Protein AF-A0A564XX47-F1 (afdb_monomer_lite)

InterPro domains:
  IPR036770 Ankyrin repeat-containing domain superfamily [G3DSA:1.25.40.20] (5-187)
  IPR036770 Ankyrin repeat-containing domain superfamily [SSF48403] (52-192)

Foldseek 3Di:
DDPLLVVLLVQCVPDLCNLVSLVVCLVVVHQQCPDAQVSVLVSLLSCLLPCVVSCVVSVHDQLHADPVWRDGSLLSNLLVPPLPSNLVCLVVYALVSQQGATPVLAGSQLSCLQALVLPRCNNVSSVVRYDPVVQPDPPSPRPHLPLDPVVSVVSHNDPDPNSSVSSLVVSVVVVDPDPPPPDDDDPVNVVVVLLVVLCVQLVVLLVLLQDPPHDLVVSVVSLVVSLVSVLVCVLVVNDDLVSLVVNLVSLCVSCDPPDPDDHDPSSVVSSVVSNVSSVVSSVLCPPPPDNVPCDPVNVVVSVVVVVVVVVPPDDDD

Structure (mmCIF, N/CA/C/O backbone):
data_AF-A0A564XX47-F1
#
_entry.id   AF-A0A564XX47-F1
#
loop_
_atom_site.group_PDB
_atom_site.id
_atom_site.type_symbol
_atom_site.label_atom_id
_atom_site.label_alt_id
_atom_site.label_comp_id
_atom_site.label_asym_id
_atom_site.label_entity_id
_atom_site.label_seq_id
_atom_site.pdbx_PDB_ins_code
_atom_site.Cartn_x
_atom_site.Cartn_y
_atom_site.Cartn_z
_atom_site.occupancy
_atom_site.B_iso_or_equiv
_atom_site.auth_seq_id
_atom_site.auth_comp_id
_atom_site.auth_asym_id
_atom_site.auth_atom_id
_atom_site.pdbx_PDB_model_num
ATOM 1 N N . MET A 1 1 ? 35.265 6.379 -16.268 1.00 57.50 1 MET A N 1
ATOM 2 C CA . MET A 1 1 ? 33.924 6.573 -16.863 1.00 57.50 1 MET A CA 1
ATOM 3 C C . MET A 1 1 ? 34.128 6.796 -18.353 1.00 57.50 1 MET A C 1
ATOM 5 O O . MET A 1 1 ? 34.941 7.646 -18.690 1.00 57.50 1 MET A O 1
ATOM 9 N N . ASP A 1 2 ? 33.491 6.002 -19.218 1.00 80.50 2 ASP A N 1
ATOM 10 C CA . ASP A 1 2 ? 33.587 6.156 -20.681 1.00 80.50 2 ASP A CA 1
ATOM 11 C C . ASP A 1 2 ? 33.118 7.565 -21.100 1.00 80.50 2 ASP A C 1
ATOM 13 O O . ASP A 1 2 ? 32.101 8.061 -20.607 1.00 80.50 2 ASP A O 1
ATOM 17 N N . LEU A 1 3 ? 33.857 8.222 -21.998 1.00 81.94 3 LEU A N 1
ATOM 18 C CA . LEU A 1 3 ? 33.547 9.555 -22.517 1.00 81.94 3 LEU A CA 1
ATOM 19 C C . LEU A 1 3 ? 32.144 9.608 -23.147 1.00 81.94 3 LEU A C 1
ATOM 21 O O . LEU A 1 3 ? 31.456 10.626 -23.041 1.00 81.94 3 LEU A O 1
ATOM 25 N N . LYS A 1 4 ? 31.688 8.505 -23.761 1.00 81.25 4 LYS A N 1
ATOM 26 C CA . LYS A 1 4 ? 30.321 8.384 -24.295 1.00 81.25 4 LYS A CA 1
ATOM 27 C C . LYS A 1 4 ? 29.268 8.420 -23.184 1.00 81.25 4 LYS A C 1
ATOM 29 O O . LYS A 1 4 ? 28.279 9.138 -23.308 1.00 81.25 4 LYS A O 1
ATOM 34 N N . MET A 1 5 ? 29.511 7.711 -22.080 1.00 81.88 5 MET A N 1
ATOM 35 C CA . MET A 1 5 ? 28.631 7.689 -20.906 1.00 81.88 5 MET A CA 1
ATOM 36 C C . MET A 1 5 ? 28.559 9.067 -20.234 1.00 81.88 5 MET A C 1
ATOM 38 O O . MET A 1 5 ? 27.471 9.549 -19.933 1.00 81.88 5 MET A O 1
ATOM 42 N N . ALA A 1 6 ? 29.695 9.752 -20.069 1.00 84.12 6 ALA A N 1
ATOM 43 C CA . ALA A 1 6 ? 29.728 11.098 -19.492 1.00 84.12 6 ALA A CA 1
ATOM 44 C C . ALA A 1 6 ? 28.911 12.110 -20.321 1.00 84.12 6 ALA A C 1
ATOM 46 O O . ALA A 1 6 ? 28.134 12.887 -19.767 1.00 84.12 6 ALA A O 1
ATOM 47 N N . ARG A 1 7 ? 29.020 12.053 -21.657 1.00 84.69 7 ARG A N 1
ATOM 48 C CA . ARG A 1 7 ? 28.233 12.898 -22.572 1.00 84.69 7 ARG A CA 1
ATOM 49 C C . ARG A 1 7 ? 26.738 12.578 -22.528 1.00 84.69 7 ARG A C 1
ATOM 51 O O . ARG A 1 7 ? 25.928 13.502 -22.537 1.00 84.69 7 ARG A O 1
ATOM 58 N N . ALA A 1 8 ? 26.367 11.299 -22.449 1.00 83.12 8 ALA A N 1
ATOM 59 C CA . ALA A 1 8 ? 24.971 10.885 -22.303 1.00 83.12 8 ALA A CA 1
ATOM 60 C C . ALA A 1 8 ? 24.365 11.404 -20.987 1.00 83.12 8 ALA A C 1
ATOM 62 O O . ALA A 1 8 ? 23.293 12.008 -20.995 1.00 83.12 8 ALA A O 1
ATOM 63 N N . ILE A 1 9 ? 25.090 11.263 -19.870 1.00 81.94 9 ILE A N 1
ATOM 64 C CA . ILE A 1 9 ? 24.674 11.785 -18.560 1.00 81.94 9 ILE A CA 1
ATOM 65 C C . ILE A 1 9 ? 24.496 13.305 -18.612 1.00 81.94 9 ILE A C 1
ATOM 67 O O . ILE A 1 9 ? 23.471 13.815 -18.158 1.00 81.94 9 ILE A O 1
ATOM 71 N N . GLN A 1 10 ? 25.451 14.026 -19.203 1.00 84.75 10 GLN A N 1
ATOM 72 C CA . GLN A 1 10 ? 25.349 15.475 -19.360 1.00 84.75 10 GLN A CA 1
ATOM 73 C C . GLN A 1 10 ? 24.121 15.865 -20.196 1.00 84.75 10 GLN A C 1
ATOM 75 O O . GLN A 1 10 ? 23.398 16.781 -19.815 1.00 84.75 10 GLN A O 1
ATOM 80 N N . ALA A 1 11 ? 23.830 15.146 -21.285 1.00 82.56 11 ALA A N 1
ATOM 81 C CA . ALA A 1 11 ? 22.650 15.395 -22.113 1.00 82.56 11 ALA A CA 1
ATOM 82 C C . ALA A 1 11 ? 21.332 15.188 -21.343 1.00 82.56 11 ALA A C 1
ATOM 84 O O . ALA A 1 11 ? 20.396 15.971 -21.502 1.00 82.56 11 ALA A O 1
ATOM 85 N N . PHE A 1 12 ? 21.254 14.180 -20.469 1.00 83.19 12 PHE A N 1
ATOM 86 C CA . PHE A 1 12 ? 20.097 13.996 -19.586 1.00 83.19 12 PHE A CA 1
ATOM 87 C C . PHE A 1 12 ? 19.957 15.111 -18.547 1.00 83.19 12 PHE A C 1
ATOM 89 O O . PHE A 1 12 ? 18.841 15.485 -18.188 1.00 83.19 12 PHE A O 1
ATOM 96 N N . GLN A 1 13 ? 21.077 15.642 -18.053 1.00 78.44 13 GLN A N 1
ATOM 97 C CA . GLN A 1 13 ? 21.098 16.706 -17.048 1.00 78.44 13 GLN A CA 1
ATOM 98 C C . GLN A 1 13 ? 20.699 18.070 -17.621 1.00 78.44 13 GLN A C 1
ATOM 100 O O . GLN A 1 13 ? 20.008 18.833 -16.942 1.00 78.44 13 GLN A O 1
ATOM 105 N N . THR A 1 14 ? 21.082 18.368 -18.860 1.00 80.38 14 THR A N 1
ATOM 106 C CA . THR A 1 14 ? 20.828 19.670 -19.497 1.00 80.38 14 THR A CA 1
ATOM 107 C C . THR A 1 14 ? 19.513 19.737 -20.271 1.00 80.38 14 THR A C 1
ATOM 109 O O . THR A 1 14 ? 19.048 20.829 -20.583 1.00 80.38 14 THR A O 1
ATOM 112 N N . SER A 1 15 ? 18.891 18.596 -20.574 1.00 73.69 15 SER A N 1
ATOM 113 C CA . SER A 1 15 ? 17.636 18.552 -21.323 1.00 73.69 15 SER A CA 1
ATOM 114 C C . SER A 1 15 ? 16.403 18.745 -20.435 1.00 73.69 15 SER A C 1
ATOM 116 O O . SER A 1 15 ? 16.242 18.066 -19.420 1.00 73.69 15 SER A O 1
ATOM 118 N N . ASN A 1 16 ? 15.486 19.611 -20.881 1.00 65.56 16 ASN A N 1
ATOM 119 C CA . ASN A 1 16 ? 14.127 19.730 -20.333 1.00 65.56 16 ASN A CA 1
ATOM 120 C C . ASN A 1 16 ? 13.210 18.578 -20.794 1.00 65.56 16 ASN A C 1
ATOM 122 O O . ASN A 1 16 ? 12.194 18.308 -20.163 1.00 65.56 16 ASN A O 1
ATOM 126 N N . TYR A 1 17 ? 13.583 17.878 -21.873 1.00 63.59 17 TYR A N 1
ATOM 127 C CA . TYR A 1 17 ? 12.817 16.794 -22.496 1.00 63.59 17 TYR A CA 1
ATOM 128 C C . TYR A 1 17 ? 13.627 15.501 -22.462 1.00 63.59 17 TYR A C 1
ATOM 130 O O . TYR A 1 17 ? 14.200 15.042 -23.460 1.00 63.59 17 TYR A O 1
ATOM 138 N N . SER A 1 18 ? 13.722 14.918 -21.272 1.00 77.88 18 SER A N 1
ATOM 139 C CA . SER A 1 18 ? 14.601 13.769 -21.063 1.00 77.88 18 SER A CA 1
ATOM 140 C C . SER A 1 18 ? 14.163 12.521 -21.853 1.00 77.88 18 SER A C 1
ATOM 142 O O . SER A 1 18 ? 15.033 11.802 -22.329 1.00 77.88 18 SER A O 1
ATOM 144 N N . LEU A 1 19 ? 12.865 12.319 -22.127 1.00 84.75 19 LEU A N 1
ATOM 145 C CA . LEU A 1 19 ? 12.370 11.194 -22.945 1.00 84.75 19 LEU A CA 1
ATOM 146 C C . LEU A 1 19 ? 12.815 11.259 -24.414 1.00 84.75 19 LEU A C 1
ATOM 148 O O . LEU A 1 19 ? 13.248 10.252 -24.971 1.00 84.75 19 LEU A O 1
ATOM 152 N N . GLU A 1 20 ? 12.759 12.438 -25.034 1.00 87.62 20 GLU A N 1
ATOM 153 C CA . GLU A 1 20 ? 13.236 12.621 -26.413 1.00 87.62 20 GLU A CA 1
ATOM 154 C C . GLU A 1 20 ? 14.753 12.419 -26.495 1.00 87.62 20 GLU A C 1
ATOM 156 O O . GLU A 1 20 ? 15.286 11.813 -27.422 1.00 87.62 20 GLU A O 1
ATOM 161 N N . THR A 1 21 ? 15.460 12.859 -25.452 1.00 88.75 21 THR A N 1
ATOM 162 C CA . THR A 1 21 ? 16.909 12.666 -25.335 1.00 88.75 21 THR A CA 1
ATOM 163 C C . THR A 1 21 ? 17.267 11.185 -25.210 1.00 88.75 21 THR A C 1
ATOM 165 O O . THR A 1 21 ? 18.211 10.735 -25.858 1.00 88.75 21 THR A O 1
ATOM 168 N N . VAL A 1 22 ? 16.496 10.424 -24.425 1.00 89.56 22 VAL A N 1
ATOM 169 C CA . VAL A 1 22 ? 16.625 8.965 -24.291 1.00 89.56 22 VAL A CA 1
ATOM 170 C C . VAL A 1 22 ? 16.429 8.280 -25.644 1.00 89.56 22 VAL A C 1
ATOM 172 O O . VAL A 1 22 ? 17.314 7.540 -26.070 1.00 89.56 22 VAL A O 1
ATOM 175 N N . ARG A 1 23 ? 15.343 8.587 -26.367 1.00 90.19 23 ARG A N 1
ATOM 176 C CA . ARG A 1 23 ? 15.076 8.006 -27.697 1.00 90.19 23 ARG A CA 1
ATOM 177 C C . ARG A 1 23 ? 16.182 8.321 -28.699 1.00 90.19 23 ARG A C 1
ATOM 179 O O . ARG A 1 23 ? 16.653 7.433 -29.401 1.00 90.19 23 ARG A O 1
ATOM 186 N N . ARG A 1 24 ? 16.654 9.570 -28.738 1.00 90.12 24 ARG A N 1
ATOM 187 C CA . ARG A 1 24 ? 17.755 9.973 -29.623 1.00 90.12 24 ARG A CA 1
ATOM 188 C C . ARG A 1 24 ? 19.045 9.206 -29.326 1.00 90.12 24 ARG A C 1
ATOM 190 O O . ARG A 1 24 ? 19.729 8.793 -30.257 1.00 90.12 24 ARG A O 1
ATOM 197 N N . LEU A 1 25 ? 19.381 9.018 -28.049 1.00 89.44 25 LEU A N 1
ATOM 198 C CA . LEU A 1 25 ? 20.565 8.254 -27.651 1.00 89.44 25 LEU A CA 1
ATOM 199 C C . LEU A 1 25 ? 20.4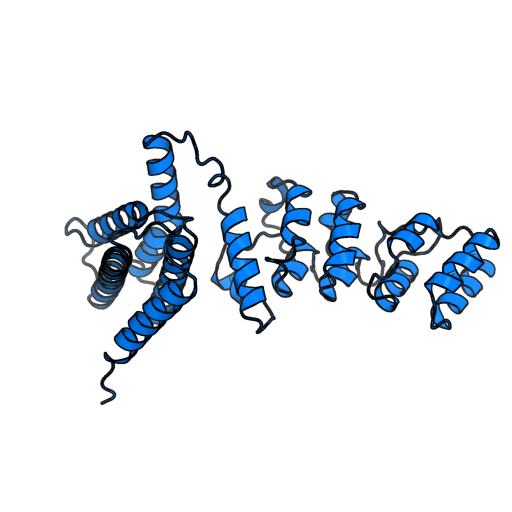23 6.771 -28.013 1.00 89.44 25 LEU A C 1
ATOM 201 O O . LEU A 1 25 ? 21.359 6.209 -28.582 1.00 89.44 25 LEU A O 1
ATOM 205 N N . GLN A 1 26 ? 19.251 6.171 -27.792 1.00 91.25 26 GLN A N 1
ATOM 206 C CA . GLN A 1 26 ? 18.975 4.799 -28.224 1.00 91.25 26 GLN A CA 1
ATOM 207 C C . GLN A 1 26 ? 19.124 4.648 -29.747 1.00 91.25 26 GLN A C 1
ATOM 209 O O . GLN A 1 26 ? 19.837 3.761 -30.208 1.00 91.25 26 GLN A O 1
ATOM 214 N N . ASN A 1 27 ? 18.539 5.564 -30.528 1.00 91.12 27 ASN A N 1
ATOM 215 C CA . ASN A 1 27 ? 18.634 5.570 -31.993 1.00 91.12 27 ASN A CA 1
ATOM 216 C C . ASN A 1 27 ? 20.075 5.756 -32.497 1.00 91.12 27 ASN A C 1
ATOM 218 O O . ASN A 1 27 ? 20.402 5.331 -33.600 1.00 91.12 27 ASN A O 1
ATOM 222 N N . SER A 1 28 ? 20.950 6.366 -31.691 1.00 89.06 28 SER A N 1
ATOM 223 C CA . SER A 1 28 ? 22.387 6.468 -31.981 1.00 89.06 28 SER A CA 1
ATOM 224 C C . SER A 1 28 ? 23.193 5.213 -31.609 1.00 89.06 28 SER A C 1
ATOM 226 O O . SER A 1 28 ? 24.417 5.211 -31.737 1.00 89.06 28 SER A O 1
ATOM 228 N N . GLY A 1 29 ? 22.527 4.152 -31.140 1.00 88.38 29 GLY A N 1
ATOM 229 C CA . GLY A 1 29 ? 23.144 2.888 -30.737 1.00 88.38 29 GLY A CA 1
ATOM 230 C C . GLY A 1 29 ? 23.755 2.907 -29.334 1.00 88.38 29 GLY A C 1
ATOM 231 O O . GLY A 1 29 ? 24.590 2.060 -29.022 1.00 88.38 29 GLY A O 1
ATOM 232 N N . PHE A 1 30 ? 23.396 3.877 -28.487 1.00 89.31 30 PHE A N 1
ATOM 233 C CA . PHE A 1 30 ? 23.868 3.905 -27.104 1.00 89.31 30 PHE A CA 1
ATOM 234 C C . PHE A 1 30 ? 23.149 2.838 -26.267 1.00 89.31 30 PHE A C 1
ATOM 236 O O . PHE A 1 30 ? 21.919 2.820 -26.209 1.00 89.31 30 PHE A O 1
ATOM 243 N N . ASP A 1 31 ? 23.913 1.992 -25.572 1.00 90.50 31 ASP A N 1
ATOM 244 C CA . ASP A 1 31 ? 23.367 0.993 -24.650 1.00 90.50 31 ASP A CA 1
ATOM 245 C C . ASP A 1 31 ? 22.919 1.648 -23.332 1.00 90.50 31 ASP A C 1
ATOM 247 O O . ASP A 1 31 ? 23.703 1.884 -22.408 1.00 90.50 31 ASP A O 1
ATOM 251 N N . LEU A 1 32 ? 21.623 1.948 -23.251 1.00 91.12 32 LEU A N 1
ATOM 252 C CA . LEU A 1 32 ? 20.982 2.551 -22.081 1.00 91.12 32 LEU A CA 1
ATOM 253 C C . LEU A 1 32 ? 20.852 1.587 -20.890 1.00 91.12 32 LEU A C 1
ATOM 255 O O . LEU A 1 32 ? 20.573 2.032 -19.775 1.00 91.12 32 LEU A O 1
ATOM 259 N N . SER A 1 33 ? 21.104 0.290 -21.081 1.00 91.25 33 SER A N 1
ATOM 260 C CA . SER A 1 33 ? 21.063 -0.692 -19.995 1.00 91.25 33 SER A CA 1
ATOM 261 C C . SER A 1 33 ? 22.250 -0.563 -19.026 1.00 91.25 33 SER A C 1
ATOM 263 O O . SER A 1 33 ? 22.196 -1.079 -17.907 1.00 91.25 33 SER A O 1
ATOM 265 N N . GLN A 1 34 ? 23.300 0.166 -19.433 1.00 89.44 34 GLN A N 1
ATOM 266 C CA . GLN A 1 34 ? 24.504 0.460 -18.642 1.00 89.44 34 GLN A CA 1
ATOM 267 C C . GLN A 1 34 ? 24.352 1.683 -17.728 1.00 89.44 34 GLN A C 1
ATOM 269 O O .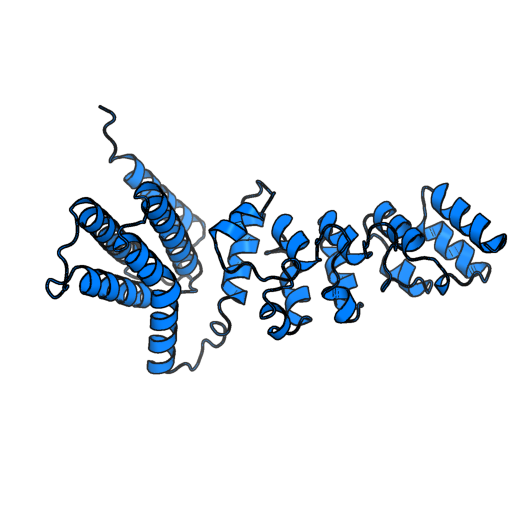 GLN A 1 34 ? 25.302 2.057 -17.031 1.00 89.44 34 GLN A O 1
ATOM 274 N N . LEU A 1 35 ? 23.201 2.364 -17.750 1.00 90.81 35 LEU A N 1
ATOM 275 C CA . LEU A 1 35 ? 22.977 3.512 -16.877 1.00 90.81 35 LEU A CA 1
ATOM 276 C C . LEU A 1 35 ? 23.025 3.087 -15.408 1.00 90.81 35 LEU A C 1
ATOM 278 O O . LEU A 1 35 ? 22.452 2.076 -15.003 1.00 90.81 35 LEU A O 1
ATOM 282 N N . SER A 1 36 ? 23.716 3.882 -14.590 1.00 92.00 36 SER A N 1
ATOM 283 C CA . SER A 1 36 ? 23.763 3.639 -13.152 1.00 92.00 36 SER A CA 1
ATOM 284 C C . SER A 1 36 ? 22.409 3.934 -12.508 1.00 92.00 36 SER A C 1
ATOM 286 O O . SER A 1 36 ? 21.664 4.803 -12.969 1.00 92.00 36 SER A O 1
ATOM 288 N N . GLY A 1 37 ? 22.129 3.280 -11.376 1.00 92.56 37 GLY A N 1
ATOM 289 C CA . GLY A 1 37 ? 20.894 3.518 -10.627 1.00 92.56 37 GLY A CA 1
ATOM 290 C C . GLY A 1 37 ? 20.699 4.984 -10.231 1.00 92.56 37 GLY A C 1
ATOM 291 O O . GLY A 1 37 ? 19.582 5.483 -10.287 1.00 92.56 37 GLY A O 1
ATOM 292 N N . GLU A 1 38 ? 21.778 5.720 -9.947 1.00 92.62 38 GLU A N 1
ATOM 293 C CA . GLU A 1 38 ? 21.732 7.166 -9.684 1.00 92.62 38 GLU A CA 1
ATOM 294 C C . GLU A 1 38 ? 21.209 7.964 -10.894 1.00 92.62 38 GLU A C 1
ATOM 296 O O . GLU A 1 38 ? 20.396 8.880 -10.750 1.00 92.62 38 GLU A O 1
ATOM 301 N N . VAL A 1 39 ? 21.669 7.640 -12.107 1.00 91.31 39 VAL A N 1
ATOM 302 C CA . VAL A 1 39 ? 21.224 8.317 -13.335 1.00 91.31 39 VAL A CA 1
ATOM 303 C C . VAL A 1 39 ? 19.776 7.953 -13.646 1.00 91.31 39 VAL A C 1
ATOM 305 O O . VAL A 1 39 ? 18.977 8.858 -13.888 1.00 91.31 39 VAL A O 1
ATOM 308 N N . THR A 1 40 ? 19.418 6.670 -13.563 1.00 93.00 40 THR A N 1
ATOM 309 C CA . THR A 1 40 ? 18.040 6.208 -13.773 1.00 93.00 40 THR A CA 1
ATOM 310 C C . THR A 1 40 ? 17.072 6.843 -12.776 1.00 93.00 40 THR A C 1
ATOM 312 O O . THR A 1 40 ? 16.046 7.389 -13.175 1.00 93.00 40 THR A O 1
ATOM 315 N N . CYS A 1 41 ? 17.410 6.857 -11.486 1.00 93.31 41 CYS A N 1
ATOM 316 C CA . CYS A 1 41 ? 16.589 7.474 -10.446 1.00 93.31 41 CYS A CA 1
ATOM 317 C C . CYS A 1 41 ? 16.365 8.970 -10.703 1.00 93.31 41 CYS A C 1
ATOM 319 O O . CYS A 1 41 ? 15.237 9.453 -10.605 1.00 93.31 41 CYS A O 1
ATOM 321 N N . ARG A 1 42 ? 17.410 9.705 -11.109 1.00 89.69 42 ARG A N 1
ATOM 322 C CA . ARG A 1 42 ? 17.275 11.120 -11.496 1.00 89.69 42 ARG A CA 1
ATOM 323 C C . ARG A 1 42 ? 16.381 11.317 -12.716 1.00 89.69 42 ARG A C 1
ATOM 325 O O . ARG A 1 42 ? 15.602 12.268 -12.732 1.00 89.69 42 ARG A O 1
ATOM 332 N N . LEU A 1 43 ? 16.491 10.449 -13.722 1.00 89.50 43 LEU A N 1
ATOM 333 C CA . LEU A 1 43 ? 15.618 10.479 -14.896 1.00 89.50 43 LEU A CA 1
ATOM 334 C C . LEU A 1 43 ? 14.156 10.275 -14.487 1.00 89.50 43 LEU A C 1
ATOM 336 O O . LEU A 1 43 ? 13.301 11.068 -14.869 1.00 89.50 43 LEU A O 1
ATOM 340 N N . VAL A 1 44 ? 13.863 9.270 -13.663 1.00 90.94 44 VAL A N 1
ATOM 341 C CA . VAL A 1 44 ? 12.494 8.985 -13.206 1.00 90.94 44 VAL A CA 1
ATOM 342 C C . VAL A 1 44 ? 11.924 10.139 -12.379 1.00 90.94 44 VAL A C 1
ATOM 344 O O . VAL A 1 44 ? 10.808 10.583 -12.653 1.00 90.94 44 VAL A O 1
ATOM 347 N N . ALA A 1 45 ? 12.703 10.674 -11.434 1.00 88.75 45 ALA A N 1
ATOM 348 C CA . ALA A 1 45 ? 12.294 11.807 -10.605 1.00 88.75 45 ALA A CA 1
ATOM 349 C C . ALA A 1 45 ? 11.969 13.049 -11.447 1.00 88.75 45 ALA A C 1
ATOM 351 O O . ALA A 1 45 ? 10.919 13.661 -11.271 1.00 88.75 45 ALA A O 1
ATOM 352 N N . ARG A 1 46 ? 12.825 13.392 -12.419 1.00 85.94 46 ARG A N 1
ATOM 353 C CA . ARG A 1 46 ? 12.618 14.561 -13.290 1.00 85.94 46 ARG A CA 1
ATOM 354 C C . ARG A 1 46 ? 11.383 14.466 -14.174 1.00 85.94 46 ARG A C 1
ATOM 356 O O . ARG A 1 46 ? 10.801 15.494 -14.500 1.00 85.94 46 ARG A O 1
ATOM 363 N N . ASN A 1 47 ? 10.997 13.259 -14.578 1.00 85.00 47 ASN A N 1
ATOM 364 C CA . ASN A 1 47 ? 9.797 13.062 -15.387 1.00 85.00 47 ASN A CA 1
ATOM 365 C C . ASN A 1 47 ? 8.536 12.869 -14.548 1.00 85.00 47 ASN A C 1
ATOM 367 O O . ASN A 1 47 ? 7.484 12.638 -15.135 1.00 85.00 47 ASN A O 1
ATOM 371 N N . PHE A 1 48 ? 8.611 12.894 -13.211 1.00 84.19 48 PHE A N 1
ATOM 372 C CA . PHE A 1 48 ? 7.490 12.509 -12.345 1.00 84.19 48 PHE A CA 1
ATOM 373 C C . PHE A 1 48 ? 6.885 11.156 -12.770 1.00 84.19 48 PHE A C 1
ATOM 375 O O . PHE A 1 48 ? 5.668 10.985 -12.839 1.00 84.19 48 PHE A O 1
ATOM 382 N N . GLY A 1 49 ? 7.742 10.203 -13.156 1.00 79.56 49 GLY A N 1
ATOM 383 C CA . GLY A 1 49 ? 7.309 8.894 -13.658 1.00 79.56 49 GLY A CA 1
ATOM 384 C C . GLY A 1 49 ? 6.509 8.915 -14.966 1.00 79.56 49 GLY A C 1
ATOM 385 O O . GLY A 1 49 ? 5.941 7.896 -15.352 1.00 79.56 49 GLY A O 1
ATOM 386 N N . LEU A 1 50 ? 6.432 10.037 -15.680 1.00 84.31 50 LEU A N 1
ATOM 387 C CA . LEU A 1 50 ? 5.832 10.066 -17.008 1.00 84.31 50 LEU A CA 1
ATOM 388 C C . LEU A 1 50 ? 6.733 9.333 -18.003 1.00 84.31 50 LEU A C 1
ATOM 390 O O . LEU A 1 50 ? 7.956 9.461 -17.990 1.00 84.31 50 LEU A O 1
ATOM 394 N N . GLY A 1 51 ? 6.112 8.552 -18.886 1.00 87.12 51 GLY A N 1
ATOM 395 C CA . GLY A 1 51 ? 6.838 7.811 -19.912 1.00 87.12 51 GLY A CA 1
ATOM 396 C C . GLY A 1 51 ? 7.657 6.629 -19.389 1.00 87.12 51 GLY A C 1
ATOM 397 O O . GLY A 1 51 ? 8.568 6.213 -20.096 1.00 87.12 51 GLY A O 1
ATOM 398 N N . MET A 1 52 ? 7.334 6.052 -18.219 1.00 90.31 52 MET A N 1
ATOM 399 C CA . MET A 1 52 ? 8.006 4.835 -17.721 1.00 90.31 52 MET A CA 1
ATOM 400 C C . MET A 1 52 ? 8.060 3.723 -18.771 1.00 90.31 52 MET A C 1
ATOM 402 O O . MET A 1 52 ? 9.115 3.130 -18.965 1.00 90.31 52 MET A O 1
ATOM 406 N N . LYS A 1 53 ? 6.958 3.498 -19.498 1.00 91.19 53 LYS A N 1
ATOM 407 C CA . LYS A 1 53 ? 6.922 2.544 -20.610 1.00 91.19 53 LYS A CA 1
ATOM 408 C C . LYS A 1 53 ? 7.999 2.847 -21.656 1.00 91.19 53 LYS A C 1
ATOM 410 O O . LYS A 1 53 ? 8.772 1.966 -21.989 1.00 91.19 53 LYS A O 1
ATOM 415 N N . ASN A 1 54 ? 8.122 4.106 -22.086 1.00 90.19 54 ASN A N 1
ATOM 416 C CA . ASN A 1 54 ? 9.161 4.506 -23.038 1.00 90.19 54 ASN A CA 1
ATOM 417 C C . ASN A 1 54 ? 10.568 4.255 -22.488 1.00 90.19 54 ASN A C 1
ATOM 419 O O . ASN A 1 54 ? 11.429 3.823 -23.239 1.00 90.19 54 ASN A O 1
ATOM 423 N N . LEU A 1 55 ? 10.820 4.539 -21.205 1.00 91.38 55 LEU A N 1
ATOM 424 C CA . LEU A 1 55 ? 12.136 4.306 -20.601 1.00 91.38 55 LEU A CA 1
ATOM 425 C C . LEU A 1 55 ? 12.498 2.811 -20.622 1.00 91.38 55 LEU A C 1
ATOM 427 O O . LEU A 1 55 ? 13.610 2.466 -21.016 1.00 91.38 55 LEU A O 1
ATOM 431 N N . ILE A 1 56 ? 11.549 1.942 -20.261 1.00 92.38 56 ILE A N 1
ATOM 432 C CA . ILE A 1 56 ? 11.722 0.481 -20.292 1.00 92.38 56 ILE A CA 1
ATOM 433 C C . ILE A 1 56 ? 11.900 -0.018 -21.730 1.00 92.38 56 ILE A C 1
ATOM 435 O O . ILE A 1 56 ? 12.841 -0.759 -21.994 1.00 92.38 56 ILE A O 1
ATOM 439 N N . ASP A 1 57 ? 11.067 0.442 -22.669 1.00 92.12 57 ASP A N 1
ATOM 440 C CA . ASP A 1 57 ? 11.169 0.107 -24.098 1.00 92.12 57 ASP A CA 1
ATOM 441 C C . ASP A 1 57 ? 12.524 0.555 -24.687 1.00 92.12 57 ASP A C 1
ATOM 443 O O . ASP A 1 57 ? 13.044 -0.048 -25.627 1.00 92.12 57 ASP A O 1
ATOM 447 N N . CYS A 1 58 ? 13.136 1.594 -24.105 1.00 91.56 58 CYS A N 1
ATOM 448 C CA . CYS A 1 58 ? 14.480 2.049 -24.459 1.00 91.56 58 CYS A CA 1
ATOM 449 C C . CYS A 1 58 ? 15.612 1.200 -23.843 1.00 91.56 58 CYS A C 1
ATOM 451 O O . CYS A 1 58 ? 16.786 1.503 -24.049 1.00 91.56 58 CYS A O 1
ATOM 453 N N . GLY A 1 59 ? 15.289 0.152 -23.081 1.00 91.62 59 GLY A N 1
ATOM 454 C CA . GLY A 1 59 ? 16.253 -0.733 -22.424 1.00 91.62 59 GLY A CA 1
ATOM 455 C C . GLY A 1 59 ? 16.819 -0.197 -21.106 1.00 91.62 59 GLY A C 1
ATOM 456 O O . GLY A 1 59 ? 17.810 -0.730 -20.606 1.00 91.62 59 GLY A O 1
ATOM 457 N N . ILE A 1 60 ? 16.227 0.856 -20.527 1.00 93.06 60 ILE A N 1
ATOM 458 C CA . ILE A 1 60 ? 16.662 1.382 -19.227 1.00 93.06 60 ILE A CA 1
ATOM 459 C C . ILE A 1 60 ? 16.212 0.430 -18.118 1.00 93.06 60 ILE A C 1
ATOM 461 O O . ILE A 1 60 ? 15.021 0.164 -17.951 1.00 93.06 60 ILE A O 1
ATOM 465 N N . LYS A 1 61 ? 17.173 -0.020 -17.308 1.00 93.38 61 LYS A N 1
ATOM 466 C CA . LYS A 1 61 ? 16.930 -0.870 -16.137 1.00 93.38 61 LYS A CA 1
ATOM 467 C C . LYS A 1 61 ? 16.286 -0.075 -15.007 1.00 93.38 61 LYS A C 1
ATOM 469 O O . LYS A 1 61 ? 16.926 0.792 -14.414 1.00 93.38 61 LYS A O 1
ATOM 474 N N . ILE A 1 62 ? 15.015 -0.354 -14.737 1.00 93.38 62 ILE A N 1
ATOM 475 C CA . ILE A 1 62 ? 14.214 0.287 -13.679 1.00 93.38 62 ILE A CA 1
ATOM 476 C C . ILE A 1 62 ? 14.315 -0.434 -12.326 1.00 93.38 62 ILE A C 1
ATOM 478 O O . ILE A 1 62 ? 14.056 0.162 -11.282 1.00 93.38 62 ILE A O 1
ATOM 482 N N . ASP A 1 63 ? 14.737 -1.692 -12.342 1.00 93.94 63 ASP A N 1
ATOM 483 C CA . ASP A 1 63 ? 15.083 -2.569 -11.224 1.00 93.94 63 ASP A CA 1
ATOM 484 C C . ASP A 1 63 ? 16.469 -2.204 -10.670 1.00 93.94 63 ASP A C 1
ATOM 486 O O . ASP A 1 63 ? 17.383 -3.010 -10.534 1.00 93.94 63 ASP A O 1
ATOM 490 N N . CYS A 1 64 ? 16.659 -0.922 -10.381 1.00 94.25 64 CYS A N 1
ATOM 491 C CA . CYS A 1 64 ? 17.942 -0.376 -9.971 1.00 94.25 64 CYS A CA 1
ATOM 492 C C . CYS A 1 64 ? 17.811 0.411 -8.669 1.00 94.25 64 CYS A C 1
ATOM 494 O O . CYS A 1 64 ? 16.722 0.834 -8.274 1.00 94.25 64 CYS A O 1
ATOM 496 N N . VAL A 1 65 ? 18.949 0.627 -8.013 1.00 95.62 65 VAL A N 1
ATOM 497 C CA . VAL A 1 65 ? 19.037 1.405 -6.778 1.00 95.62 65 VAL A CA 1
ATOM 498 C C . VAL A 1 65 ? 20.156 2.434 -6.914 1.00 95.62 65 VAL A C 1
ATOM 500 O O . VAL A 1 65 ? 21.270 2.116 -7.344 1.00 95.62 65 VAL A O 1
ATOM 503 N N . ASP A 1 66 ? 19.874 3.684 -6.554 1.00 95.56 66 ASP A N 1
ATOM 504 C CA . ASP A 1 66 ? 20.899 4.697 -6.328 1.00 95.56 66 ASP A CA 1
ATOM 505 C C . ASP A 1 66 ? 21.726 4.303 -5.100 1.00 95.56 66 ASP A C 1
ATOM 507 O O . ASP A 1 66 ? 21.262 4.399 -3.968 1.00 95.56 66 ASP A O 1
ATOM 511 N N . ARG A 1 67 ? 22.981 3.901 -5.319 1.00 94.75 67 ARG A N 1
ATOM 512 C CA . ARG A 1 67 ? 23.897 3.451 -4.258 1.00 94.75 67 ARG A CA 1
ATOM 513 C C . ARG A 1 67 ? 24.147 4.489 -3.168 1.00 94.75 67 ARG A C 1
ATOM 515 O O . ARG A 1 67 ? 24.558 4.113 -2.080 1.00 94.75 67 ARG A O 1
ATOM 522 N N . ARG A 1 68 ? 23.958 5.781 -3.444 1.00 94.31 68 ARG A N 1
ATOM 523 C CA . ARG A 1 68 ? 24.201 6.834 -2.452 1.00 94.31 68 ARG A CA 1
ATOM 524 C C . ARG A 1 68 ? 23.041 6.960 -1.472 1.00 94.31 68 ARG A C 1
ATOM 526 O O . ARG A 1 68 ? 23.257 7.126 -0.277 1.00 94.31 68 ARG A O 1
ATOM 533 N N . THR A 1 69 ? 21.817 6.914 -1.985 1.00 94.94 69 THR A N 1
ATOM 534 C CA . THR A 1 69 ? 20.602 7.170 -1.195 1.00 94.94 69 THR A CA 1
ATOM 535 C C . THR A 1 69 ? 19.857 5.893 -0.814 1.00 94.94 69 THR A C 1
ATOM 537 O O . THR A 1 69 ? 19.005 5.907 0.070 1.00 94.94 69 THR A O 1
ATOM 540 N N . GLY A 1 70 ? 20.146 4.787 -1.493 1.00 95.69 70 GLY A N 1
ATOM 541 C CA . GLY A 1 70 ? 19.350 3.572 -1.441 1.00 95.69 70 GLY A CA 1
ATOM 542 C C . GLY A 1 70 ? 17.997 3.721 -2.140 1.00 95.69 70 GLY A C 1
ATOM 543 O O . GLY A 1 70 ? 17.169 2.830 -2.020 1.00 95.69 70 GLY A O 1
ATOM 544 N N . ASN A 1 71 ? 17.708 4.816 -2.848 1.00 96.31 71 ASN A N 1
ATOM 545 C CA . ASN A 1 71 ? 16.416 4.967 -3.517 1.00 96.31 71 ASN A CA 1
ATOM 546 C C . ASN A 1 71 ? 16.335 4.089 -4.768 1.00 96.31 71 ASN A C 1
ATOM 548 O O . ASN A 1 71 ? 17.259 4.070 -5.578 1.00 96.31 71 ASN A O 1
ATOM 552 N N . SER A 1 72 ? 15.200 3.420 -4.954 1.00 96.50 72 SER A N 1
ATOM 553 C CA . SER A 1 72 ? 14.803 2.844 -6.240 1.00 96.50 72 SER A CA 1
ATOM 554 C C . SER A 1 72 ? 13.852 3.796 -6.979 1.00 96.50 72 SER A C 1
ATOM 556 O O . SER A 1 72 ? 13.228 4.658 -6.344 1.00 96.50 72 SER A O 1
ATOM 558 N N . PRO A 1 73 ? 13.664 3.638 -8.302 1.00 96.12 73 PRO A N 1
ATOM 559 C CA . PRO A 1 73 ? 12.626 4.355 -9.038 1.00 96.12 73 PRO A CA 1
ATOM 560 C C . PRO A 1 73 ? 11.239 4.259 -8.393 1.00 96.12 73 PRO A C 1
ATOM 562 O O . PRO A 1 73 ? 10.546 5.267 -8.287 1.00 96.12 73 PRO A O 1
ATOM 565 N N . LEU A 1 74 ? 10.851 3.079 -7.897 1.00 96.94 74 LEU A N 1
ATOM 566 C CA . LEU A 1 74 ? 9.556 2.884 -7.244 1.00 96.94 74 LEU A CA 1
ATOM 567 C C . LEU A 1 74 ? 9.450 3.643 -5.911 1.00 96.94 74 LEU A C 1
ATOM 569 O O . LEU A 1 74 ? 8.421 4.271 -5.661 1.00 96.94 74 LEU A O 1
ATOM 573 N N . ILE A 1 75 ? 10.514 3.664 -5.097 1.00 96.06 75 ILE A N 1
ATOM 574 C CA . ILE A 1 75 ? 10.565 4.464 -3.860 1.00 96.06 75 ILE A CA 1
ATOM 575 C C . ILE A 1 75 ? 10.382 5.952 -4.168 1.00 96.06 75 ILE A C 1
ATOM 577 O O . ILE A 1 75 ? 9.616 6.620 -3.480 1.00 96.06 75 ILE A O 1
ATOM 581 N N . LEU A 1 76 ? 11.029 6.476 -5.213 1.00 94.88 76 LEU A N 1
ATOM 582 C CA . LEU A 1 76 ? 10.889 7.886 -5.594 1.00 94.88 76 LEU A CA 1
ATOM 583 C C . LEU A 1 76 ? 9.456 8.221 -6.016 1.00 94.88 76 LEU A C 1
ATOM 585 O O . LEU A 1 76 ? 8.902 9.225 -5.580 1.00 94.88 76 LEU A O 1
ATOM 589 N N . LEU A 1 77 ? 8.821 7.362 -6.813 1.00 94.62 77 LEU A N 1
ATOM 590 C CA . LEU A 1 77 ? 7.437 7.580 -7.239 1.00 94.62 77 LEU A CA 1
ATOM 591 C C . LEU A 1 77 ? 6.450 7.493 -6.070 1.00 94.62 77 LEU A C 1
ATOM 593 O O . LEU A 1 77 ? 5.541 8.319 -5.984 1.00 94.62 77 LEU A O 1
ATOM 597 N N . ALA A 1 78 ? 6.645 6.540 -5.153 1.00 93.19 78 ALA A N 1
ATOM 598 C CA . ALA A 1 78 ? 5.860 6.426 -3.924 1.00 93.19 78 ALA A CA 1
ATOM 599 C C . ALA A 1 78 ? 6.069 7.640 -3.006 1.00 93.19 78 ALA A C 1
ATOM 601 O O . ALA A 1 78 ? 5.107 8.176 -2.455 1.00 93.19 78 ALA A O 1
ATOM 602 N N . ALA A 1 79 ? 7.308 8.125 -2.905 1.00 90.56 79 ALA A N 1
ATOM 603 C CA . ALA A 1 79 ? 7.645 9.339 -2.181 1.00 90.56 79 ALA A CA 1
ATOM 604 C C . ALA A 1 79 ? 7.053 10.594 -2.824 1.00 90.56 79 ALA A C 1
ATOM 606 O O . ALA A 1 79 ? 6.843 11.549 -2.103 1.00 90.56 79 ALA A O 1
ATOM 607 N N . GLU A 1 80 ? 6.733 10.621 -4.115 1.00 88.56 80 GLU A N 1
ATOM 608 C CA . GLU A 1 80 ? 6.017 11.743 -4.746 1.00 88.56 80 GLU A CA 1
ATOM 609 C C . GLU A 1 80 ? 4.489 11.544 -4.763 1.00 88.56 80 GLU A C 1
ATOM 611 O O . GLU A 1 80 ? 3.727 12.501 -4.882 1.00 88.56 80 GLU A O 1
ATOM 616 N N . GLY A 1 81 ? 4.013 10.318 -4.538 1.00 87.31 81 GLY A N 1
ATOM 617 C CA . GLY A 1 81 ? 2.593 9.967 -4.500 1.00 87.31 81 GLY A CA 1
ATOM 618 C C . GLY A 1 81 ? 1.946 9.818 -5.883 1.00 87.31 81 GLY A C 1
ATOM 619 O O . GLY A 1 81 ? 0.776 10.152 -6.078 1.00 87.31 81 GLY A O 1
ATOM 620 N N . LEU A 1 82 ? 2.708 9.331 -6.864 1.00 89.94 82 LEU A N 1
ATOM 621 C CA . LEU A 1 82 ? 2.324 9.283 -8.277 1.00 89.94 82 LEU A CA 1
ATOM 622 C C . LEU A 1 82 ? 1.630 7.960 -8.649 1.00 89.94 82 LEU A C 1
ATOM 624 O O . LEU A 1 82 ? 2.264 7.028 -9.137 1.00 89.94 82 LEU A O 1
ATOM 628 N N . CYS A 1 83 ? 0.312 7.872 -8.442 1.00 91.31 83 CYS A N 1
ATOM 629 C CA . CYS A 1 83 ? -0.440 6.607 -8.506 1.00 91.31 83 CYS A CA 1
ATOM 630 C C . CYS A 1 83 ? -0.257 5.790 -9.801 1.00 91.31 83 CYS A C 1
ATOM 632 O O . CYS A 1 83 ? -0.046 4.581 -9.743 1.00 91.31 83 CYS A O 1
ATOM 634 N N . GLY A 1 84 ? -0.364 6.429 -10.972 1.00 93.12 84 GLY A N 1
ATOM 635 C CA . GLY A 1 84 ? -0.272 5.739 -12.267 1.00 93.12 84 GLY A CA 1
ATOM 636 C C . GLY A 1 84 ? 1.097 5.079 -12.488 1.00 93.12 84 GLY A C 1
ATOM 637 O O . GLY A 1 84 ? 1.155 3.862 -12.666 1.00 93.12 84 GLY A O 1
ATOM 638 N N . PRO A 1 85 ? 2.199 5.848 -12.416 1.00 93.62 85 PRO A N 1
ATOM 639 C CA . PRO A 1 85 ? 3.556 5.310 -12.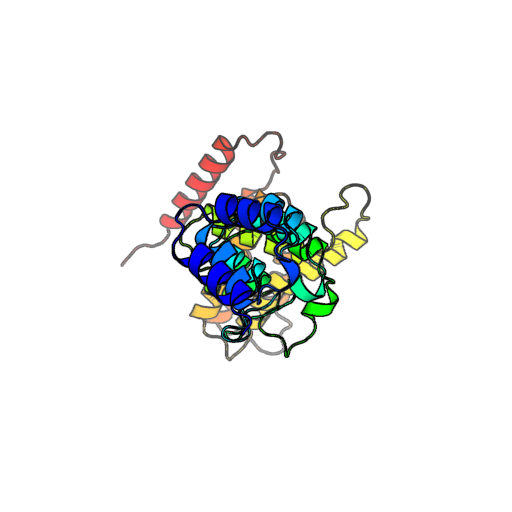502 1.00 93.62 85 PRO A CA 1
ATOM 640 C C . PRO A 1 85 ? 3.890 4.259 -11.434 1.00 93.62 85 PRO A C 1
ATOM 642 O O . PRO A 1 85 ? 4.562 3.280 -11.748 1.00 93.62 85 PRO A O 1
ATOM 645 N N . ILE A 1 86 ? 3.401 4.425 -10.197 1.00 95.56 86 ILE A N 1
ATOM 646 C CA . ILE A 1 86 ? 3.578 3.436 -9.120 1.00 95.56 86 ILE A CA 1
ATOM 647 C C . ILE A 1 86 ? 2.972 2.092 -9.523 1.00 95.56 86 ILE A C 1
ATOM 649 O O . ILE A 1 86 ? 3.675 1.088 -9.498 1.00 95.56 86 ILE A O 1
ATOM 653 N N . ARG A 1 87 ? 1.693 2.068 -9.926 1.00 94.12 87 ARG A N 1
ATOM 654 C CA . ARG A 1 87 ? 1.012 0.828 -10.337 1.00 94.12 87 ARG A CA 1
ATOM 655 C C . ARG A 1 87 ? 1.719 0.163 -11.507 1.00 94.12 87 ARG A C 1
ATOM 657 O O . ARG A 1 87 ? 1.997 -1.025 -11.454 1.00 94.12 87 ARG A O 1
ATOM 664 N N . PHE A 1 88 ? 2.082 0.959 -12.512 1.00 94.81 88 PHE A N 1
ATOM 665 C CA . PHE A 1 88 ? 2.827 0.462 -13.660 1.00 94.81 88 PHE A CA 1
ATOM 666 C C . PHE A 1 88 ? 4.127 -0.236 -13.234 1.00 94.81 88 PHE A C 1
ATOM 668 O O . PHE A 1 88 ? 4.404 -1.338 -13.695 1.00 94.81 88 PHE A O 1
ATOM 675 N N . LEU A 1 89 ? 4.909 0.361 -12.329 1.00 95.06 89 LEU A N 1
ATOM 676 C CA . LEU A 1 89 ? 6.139 -0.264 -11.846 1.00 95.06 89 LEU A CA 1
ATOM 677 C C . LEU A 1 89 ? 5.902 -1.482 -10.956 1.00 95.06 89 LEU A C 1
ATOM 679 O O . LEU A 1 89 ? 6.657 -2.444 -11.071 1.00 95.06 89 LEU A O 1
ATOM 683 N N . ILE A 1 90 ? 4.870 -1.465 -10.109 1.00 94.88 90 ILE A N 1
ATOM 684 C CA . ILE A 1 90 ? 4.504 -2.631 -9.300 1.00 94.88 90 ILE A CA 1
ATOM 685 C C . ILE A 1 90 ? 4.250 -3.834 -10.196 1.00 94.88 90 ILE A C 1
ATOM 687 O O . ILE A 1 90 ? 4.678 -4.911 -9.825 1.00 94.88 90 ILE A O 1
ATOM 691 N N . ASP A 1 91 ? 3.643 -3.671 -11.373 1.00 92.75 91 ASP A N 1
ATOM 692 C CA . ASP A 1 91 ? 3.352 -4.778 -12.296 1.00 92.75 91 ASP A CA 1
ATOM 693 C C . ASP A 1 91 ? 4.589 -5.295 -13.057 1.00 92.75 91 ASP A C 1
ATOM 695 O O . ASP A 1 91 ? 4.597 -6.434 -13.514 1.00 92.75 91 ASP A O 1
ATOM 699 N N . HIS A 1 92 ? 5.649 -4.488 -13.181 1.00 91.00 92 HIS A N 1
ATOM 700 C CA . HIS A 1 92 ? 6.820 -4.802 -14.019 1.00 91.00 92 HIS A CA 1
ATOM 701 C C . HIS A 1 92 ? 8.090 -5.128 -13.228 1.00 91.00 92 HIS A C 1
ATOM 703 O O . HIS A 1 92 ? 9.038 -5.670 -13.792 1.00 91.00 92 HIS A O 1
ATOM 709 N N . LEU A 1 93 ? 8.138 -4.795 -11.938 1.00 93.94 93 LEU A N 1
ATOM 710 C CA . LEU A 1 93 ? 9.287 -5.093 -11.091 1.00 93.94 93 LEU A CA 1
ATOM 711 C C . LEU A 1 93 ? 9.205 -6.510 -10.513 1.00 93.94 93 LEU A C 1
ATOM 713 O O . LEU A 1 93 ? 8.108 -7.022 -10.273 1.00 93.94 93 LEU A O 1
ATOM 717 N N . PRO A 1 94 ? 10.347 -7.162 -10.270 1.00 91.62 94 PRO A N 1
ATOM 718 C CA . PRO A 1 94 ? 10.379 -8.411 -9.525 1.00 91.62 94 PRO A CA 1
ATOM 719 C C . PRO A 1 94 ? 10.151 -8.145 -8.024 1.00 91.62 94 PRO A C 1
ATOM 721 O O . PRO A 1 94 ? 10.294 -7.017 -7.539 1.00 91.62 94 PRO A O 1
ATOM 724 N N . GLU A 1 95 ? 9.733 -9.172 -7.286 1.00 87.75 95 GLU A N 1
ATOM 725 C CA . GLU A 1 95 ? 9.212 -9.024 -5.921 1.00 87.75 95 GLU A CA 1
ATOM 726 C C . GLU A 1 95 ? 10.254 -8.471 -4.933 1.00 87.75 95 GLU A C 1
ATOM 728 O O . GLU A 1 95 ? 9.928 -7.641 -4.083 1.00 87.75 95 GLU A O 1
ATOM 733 N N . GLU A 1 96 ? 11.522 -8.854 -5.071 1.00 88.25 96 GLU A N 1
ATOM 734 C CA . GLU A 1 96 ? 12.624 -8.376 -4.235 1.00 88.25 96 GLU A CA 1
ATOM 735 C C . GLU A 1 96 ? 12.793 -6.851 -4.294 1.00 88.25 96 GLU A C 1
ATOM 737 O O . GLU A 1 96 ? 13.114 -6.219 -3.288 1.00 88.25 96 GLU A O 1
ATOM 742 N N . HIS A 1 97 ? 12.482 -6.236 -5.438 1.00 90.81 97 HIS A N 1
ATOM 743 C CA . HIS A 1 97 ? 12.526 -4.786 -5.609 1.00 90.81 97 HIS A CA 1
ATOM 744 C C . HIS A 1 97 ? 11.297 -4.076 -5.022 1.00 90.81 97 HIS A C 1
ATOM 746 O O . HIS A 1 97 ? 11.380 -2.888 -4.703 1.00 90.81 97 HIS A O 1
ATOM 752 N N . LEU A 1 98 ? 10.172 -4.779 -4.845 1.00 89.88 98 LEU A N 1
ATOM 753 C CA . LEU A 1 98 ? 8.972 -4.243 -4.187 1.00 89.88 98 LEU A CA 1
ATOM 754 C C . LEU A 1 98 ? 9.153 -4.130 -2.667 1.00 89.88 98 LEU A C 1
ATOM 756 O O . LEU A 1 98 ? 8.579 -3.239 -2.042 1.00 89.88 98 LEU A O 1
ATOM 760 N N . ARG A 1 99 ? 9.976 -5.016 -2.094 1.00 86.62 99 ARG A N 1
ATOM 761 C CA . ARG A 1 99 ? 10.318 -5.073 -0.662 1.00 86.62 99 ARG A CA 1
ATOM 762 C C . ARG A 1 99 ? 11.532 -4.212 -0.300 1.00 86.62 99 ARG A C 1
ATOM 764 O O . ARG A 1 99 ? 11.951 -4.176 0.853 1.00 86.62 99 ARG A O 1
ATOM 771 N N . HIS A 1 100 ? 12.145 -3.559 -1.282 1.00 90.56 100 HIS A N 1
ATOM 772 C CA . HIS A 1 100 ? 13.351 -2.773 -1.065 1.00 90.56 100 HIS A CA 1
ATOM 773 C C . HIS A 1 100 ? 13.081 -1.546 -0.183 1.00 90.56 100 HIS A C 1
ATOM 775 O O . HIS A 1 100 ? 12.060 -0.867 -0.334 1.00 90.56 100 HIS A O 1
ATOM 781 N N . SER A 1 101 ? 14.056 -1.224 0.666 1.00 91.75 101 SER A N 1
ATOM 782 C CA . SER A 1 101 ? 14.052 -0.044 1.528 1.00 91.75 101 SER A CA 1
ATOM 783 C C . SER A 1 101 ? 15.314 0.773 1.324 1.00 91.75 101 SER A C 1
ATOM 785 O O . SER A 1 101 ? 16.415 0.239 1.186 1.00 91.75 101 SER A O 1
ATOM 787 N N . ASN A 1 102 ? 15.161 2.093 1.298 1.00 93.19 102 ASN A N 1
ATOM 788 C CA . ASN A 1 102 ? 16.300 2.989 1.138 1.00 93.19 102 ASN A CA 1
ATOM 789 C C . ASN A 1 102 ? 17.112 3.138 2.438 1.00 93.19 102 ASN A C 1
ATOM 791 O O . ASN A 1 102 ? 16.752 2.602 3.485 1.00 93.19 102 ASN A O 1
ATOM 795 N N . HIS A 1 103 ? 18.204 3.909 2.393 1.00 93.00 103 HIS A N 1
ATOM 796 C CA . HIS A 1 103 ? 19.068 4.122 3.563 1.00 93.00 103 HIS A CA 1
ATOM 797 C C . HIS A 1 103 ? 18.369 4.873 4.713 1.00 93.00 103 HIS A C 1
ATOM 799 O O . HIS A 1 103 ? 18.840 4.841 5.845 1.00 93.00 103 HIS A O 1
ATOM 805 N N . GLU A 1 104 ? 17.231 5.521 4.446 1.00 88.00 104 GLU A N 1
ATOM 806 C CA . GLU A 1 104 ? 16.369 6.142 5.460 1.00 88.00 104 GLU A CA 1
ATOM 807 C C . GLU A 1 104 ? 15.309 5.170 6.009 1.00 88.00 104 GLU A C 1
ATOM 809 O O . GLU A 1 104 ? 14.373 5.599 6.681 1.00 88.00 104 GLU A O 1
ATOM 814 N N . SER A 1 105 ? 15.419 3.869 5.713 1.00 85.31 105 SER A N 1
ATOM 815 C CA . SER A 1 105 ? 14.445 2.836 6.099 1.00 85.31 105 SER A CA 1
ATOM 816 C C . SER A 1 105 ? 13.028 3.093 5.567 1.00 85.31 105 SER A C 1
ATOM 818 O O . SER A 1 105 ? 12.035 2.678 6.166 1.00 85.31 105 SER A O 1
ATOM 820 N N . LYS A 1 106 ? 12.907 3.788 4.430 1.00 86.06 106 LYS A N 1
ATOM 821 C CA . LYS A 1 106 ? 11.628 3.991 3.740 1.00 86.06 106 LYS A CA 1
ATOM 822 C C . LYS A 1 106 ? 11.462 2.929 2.662 1.00 86.06 106 LYS A C 1
ATOM 824 O O . LYS A 1 106 ? 12.280 2.854 1.745 1.00 86.06 106 LYS A O 1
ATOM 829 N N . SER A 1 107 ? 10.386 2.160 2.768 1.00 89.81 107 SER A N 1
ATOM 830 C CA . SER A 1 107 ? 9.948 1.197 1.763 1.00 89.81 107 SER A CA 1
ATOM 831 C C . SER A 1 107 ? 8.836 1.795 0.907 1.00 89.81 107 SER A C 1
ATOM 833 O O . SER A 1 107 ? 8.262 2.845 1.219 1.00 89.81 107 SER A O 1
ATOM 835 N N . VAL A 1 108 ? 8.482 1.095 -0.168 1.00 90.19 108 VAL A N 1
ATOM 836 C CA . VAL A 1 108 ? 7.303 1.434 -0.973 1.00 90.19 108 VAL A CA 1
ATOM 837 C C . VAL A 1 108 ? 6.039 1.349 -0.117 1.00 90.19 108 VAL A C 1
ATOM 839 O O . VAL A 1 108 ? 5.221 2.266 -0.149 1.00 90.19 108 VAL A O 1
ATOM 842 N N . LEU A 1 109 ? 5.908 0.299 0.700 1.00 81.75 109 LEU A N 1
ATOM 843 C CA . LEU A 1 109 ? 4.761 0.110 1.586 1.00 81.75 109 LEU A CA 1
ATOM 844 C C . LEU A 1 109 ? 4.612 1.280 2.565 1.00 81.75 109 LEU A C 1
ATOM 846 O O . LEU A 1 109 ? 3.545 1.894 2.628 1.00 81.75 109 LEU A O 1
ATOM 850 N N . SER A 1 110 ? 5.678 1.635 3.288 1.00 76.94 110 SER A N 1
ATOM 851 C CA . SER A 1 110 ? 5.611 2.705 4.285 1.00 76.94 110 SER A CA 1
ATOM 852 C C . SER A 1 110 ? 5.328 4.059 3.639 1.00 76.94 110 SER A C 1
ATOM 854 O O . SER A 1 110 ? 4.508 4.820 4.147 1.00 76.94 110 SER A O 1
ATOM 856 N N . LEU A 1 111 ? 5.907 4.346 2.471 1.00 85.06 111 LEU A N 1
ATOM 857 C CA . LEU A 1 111 ? 5.638 5.580 1.731 1.00 85.06 111 LEU A CA 1
ATOM 858 C C . LEU A 1 111 ? 4.196 5.671 1.229 1.00 85.06 111 LEU A C 1
ATOM 860 O O . LEU A 1 111 ? 3.570 6.725 1.362 1.00 85.06 111 LEU A O 1
ATOM 864 N N . LEU A 1 112 ? 3.644 4.582 0.695 1.00 79.62 112 LEU A N 1
ATOM 865 C CA . LEU A 1 112 ? 2.254 4.543 0.251 1.00 79.62 112 LEU A CA 1
ATOM 866 C C . LEU A 1 112 ? 1.271 4.744 1.414 1.00 79.62 112 LEU A C 1
ATOM 868 O O . LEU A 1 112 ? 0.271 5.451 1.249 1.00 79.62 112 LEU A O 1
ATOM 872 N N . LEU A 1 113 ? 1.570 4.183 2.590 1.00 69.25 113 LEU A N 1
ATOM 873 C CA . LEU A 1 113 ? 0.811 4.430 3.819 1.00 69.25 113 LEU A CA 1
ATOM 874 C C . LEU A 1 113 ? 0.921 5.902 4.246 1.00 69.25 113 LEU A C 1
ATOM 876 O O . LEU A 1 113 ? -0.102 6.576 4.373 1.00 69.25 113 LEU A O 1
ATOM 880 N N . ILE A 1 114 ? 2.146 6.434 4.350 1.00 72.81 114 ILE A N 1
ATOM 881 C CA . ILE A 1 114 ? 2.419 7.831 4.733 1.00 72.81 114 ILE A CA 1
ATOM 882 C C . ILE A 1 114 ? 1.676 8.819 3.823 1.00 72.81 114 ILE A C 1
ATOM 884 O O . ILE A 1 114 ? 1.152 9.836 4.288 1.00 72.81 114 ILE A O 1
ATOM 888 N N . ARG A 1 115 ? 1.635 8.535 2.515 1.00 73.75 115 ARG A N 1
ATOM 889 C CA . ARG A 1 115 ? 1.032 9.398 1.487 1.00 73.75 115 ARG A CA 1
ATOM 890 C C . ARG A 1 115 ? -0.459 9.163 1.259 1.00 73.75 115 ARG A C 1
ATOM 892 O O . ARG A 1 115 ? -1.089 9.962 0.558 1.00 73.75 115 ARG A O 1
ATOM 899 N N . GLY A 1 116 ? -1.044 8.144 1.884 1.00 64.88 116 GLY A N 1
ATOM 900 C CA . GLY A 1 116 ? -2.489 7.966 1.885 1.00 64.88 116 GLY A CA 1
ATOM 901 C C . GLY A 1 116 ? -3.050 7.234 0.659 1.00 64.88 116 GLY A C 1
ATOM 902 O O . GLY A 1 116 ? -4.129 7.583 0.181 1.00 64.88 116 GLY A O 1
ATOM 903 N N . HIS A 1 117 ? -2.332 6.246 0.115 1.00 72.00 117 HIS A N 1
ATOM 904 C CA . HIS A 1 117 ? -2.671 5.570 -1.151 1.00 72.00 117 HIS A CA 1
ATOM 905 C C . HIS A 1 117 ? -3.770 4.491 -1.073 1.00 72.00 117 HIS A C 1
ATOM 907 O O . HIS A 1 117 ? -3.894 3.680 -1.987 1.00 72.00 117 HIS A O 1
ATOM 913 N N . GLY A 1 118 ? -4.617 4.477 -0.043 1.00 59.38 118 GLY A N 1
ATOM 914 C CA . GLY A 1 118 ? -5.567 3.372 0.172 1.00 59.38 118 GLY A CA 1
ATOM 915 C C . GLY A 1 118 ? -6.864 3.384 -0.649 1.00 59.38 118 GLY A C 1
ATOM 916 O O . GLY A 1 118 ? -7.727 2.566 -0.385 1.00 59.38 118 GLY A O 1
ATOM 917 N N . ASN A 1 119 ? -7.047 4.307 -1.602 1.00 63.22 119 ASN A N 1
ATOM 918 C CA . ASN A 1 119 ? -8.207 4.308 -2.521 1.00 63.22 119 ASN A CA 1
ATOM 919 C C . ASN A 1 119 ? -7.802 4.275 -4.007 1.00 63.22 119 ASN A C 1
ATOM 921 O O . ASN A 1 119 ? -8.650 4.423 -4.883 1.00 63.22 119 ASN A O 1
ATOM 925 N N . CYS A 1 120 ? -6.506 4.175 -4.314 1.00 74.50 120 CYS A N 1
ATOM 926 C CA . CYS A 1 120 ? -6.005 4.329 -5.685 1.00 74.50 120 CYS A CA 1
ATOM 927 C C . CYS A 1 120 ? -5.513 3.022 -6.323 1.00 74.50 120 CYS A C 1
ATOM 929 O O . CYS A 1 120 ? -5.017 3.047 -7.453 1.00 74.50 120 CYS A O 1
ATOM 931 N N . GLY A 1 121 ? -5.628 1.893 -5.617 1.00 75.38 121 GLY A N 1
ATOM 932 C CA . GLY A 1 121 ? -5.176 0.587 -6.093 1.00 75.38 121 GLY A CA 1
ATOM 933 C C . GLY A 1 121 ? -3.671 0.345 -5.945 1.00 75.38 121 GLY A C 1
ATOM 934 O O . GLY A 1 121 ? -3.208 -0.731 -6.299 1.00 75.38 121 GLY A O 1
ATOM 935 N N . CYS A 1 122 ? -2.877 1.329 -5.497 1.00 83.38 122 CYS A N 1
ATOM 936 C CA . CYS A 1 122 ? -1.418 1.173 -5.405 1.00 83.38 122 CYS A CA 1
ATOM 937 C C . CYS A 1 122 ? -1.014 0.213 -4.289 1.00 83.38 122 CYS A C 1
ATOM 939 O O . CYS A 1 122 ? -0.129 -0.612 -4.481 1.00 83.38 122 CYS A O 1
ATOM 941 N N . LEU A 1 123 ? -1.641 0.344 -3.121 1.00 75.88 123 LEU A N 1
ATOM 942 C CA . LEU A 1 123 ? -1.336 -0.525 -1.995 1.00 75.88 123 LEU A CA 1
ATOM 943 C C . LEU A 1 123 ? -1.888 -1.935 -2.231 1.00 75.88 123 LEU A C 1
ATOM 945 O O . LEU A 1 123 ? -1.198 -2.903 -1.945 1.00 75.88 123 LEU A O 1
ATOM 949 N N . GLU A 1 124 ? -3.088 -2.051 -2.802 1.00 71.12 124 GLU A N 1
ATOM 950 C CA . GLU A 1 124 ? -3.678 -3.325 -3.214 1.00 71.12 124 GLU A CA 1
ATOM 951 C C . GLU A 1 124 ? -2.756 -4.063 -4.190 1.00 71.12 124 GLU A C 1
ATOM 953 O O . GLU A 1 124 ? -2.410 -5.216 -3.950 1.00 71.12 124 GLU A O 1
ATOM 958 N N . ALA A 1 125 ? -2.298 -3.380 -5.246 1.00 82.56 125 ALA A N 1
ATOM 959 C CA . ALA A 1 125 ? -1.383 -3.957 -6.227 1.00 82.56 125 ALA A CA 1
ATOM 960 C C . ALA A 1 125 ? -0.061 -4.403 -5.585 1.00 82.56 125 ALA A C 1
ATOM 962 O O . ALA A 1 125 ? 0.450 -5.474 -5.903 1.00 82.56 125 ALA A O 1
ATOM 963 N N . LEU A 1 126 ? 0.488 -3.601 -4.663 1.00 82.88 126 LEU A N 1
ATOM 964 C CA . LEU A 1 126 ? 1.722 -3.947 -3.959 1.00 82.88 126 LEU A CA 1
ATOM 965 C C . LEU A 1 126 ? 1.545 -5.235 -3.145 1.00 82.88 126 LEU A C 1
ATOM 967 O O . LEU A 1 126 ? 2.374 -6.135 -3.214 1.00 82.88 126 LEU A O 1
ATOM 971 N N . LEU A 1 127 ? 0.456 -5.331 -2.390 1.00 74.94 127 LEU A N 1
ATOM 972 C CA . LEU A 1 127 ? 0.229 -6.415 -1.436 1.00 74.94 127 LEU A CA 1
ATOM 973 C C . LEU A 1 127 ? -0.228 -7.711 -2.099 1.00 74.94 127 LEU A C 1
ATOM 975 O O . LEU A 1 127 ? 0.062 -8.781 -1.585 1.00 74.94 127 LEU A O 1
ATOM 979 N N . GLN A 1 128 ? -0.857 -7.634 -3.271 1.00 78.00 128 GLN A N 1
ATOM 980 C CA . GLN A 1 128 ? -1.105 -8.810 -4.109 1.00 78.00 128 GLN A CA 1
ATOM 981 C C . GLN A 1 128 ? 0.188 -9.453 -4.623 1.00 78.00 128 GLN A C 1
ATOM 983 O O . GLN A 1 128 ? 0.195 -10.637 -4.950 1.00 78.00 128 GLN A O 1
ATOM 988 N N . ARG A 1 129 ? 1.274 -8.678 -4.719 1.00 80.19 129 ARG A N 1
ATOM 989 C CA . ARG A 1 129 ? 2.564 -9.142 -5.238 1.00 80.19 129 ARG A CA 1
ATOM 990 C C . ARG A 1 129 ? 3.603 -9.450 -4.165 1.00 80.19 129 ARG A C 1
ATOM 992 O O . ARG A 1 129 ? 4.628 -10.024 -4.514 1.00 80.19 129 ARG A O 1
ATOM 999 N N . ILE A 1 130 ? 3.367 -9.069 -2.908 1.00 73.94 130 ILE A N 1
ATOM 1000 C CA . ILE A 1 130 ? 4.275 -9.340 -1.788 1.00 73.94 130 ILE A CA 1
ATOM 1001 C C . ILE A 1 130 ? 3.693 -10.453 -0.913 1.00 73.94 130 ILE A C 1
ATOM 1003 O O . ILE A 1 130 ? 2.584 -10.326 -0.401 1.00 73.94 130 ILE A O 1
ATOM 1007 N N . SER A 1 131 ? 4.463 -11.519 -0.685 1.00 65.00 131 SER A N 1
ATOM 1008 C CA . SER A 1 131 ? 4.087 -12.586 0.255 1.00 65.00 131 SER A CA 1
ATOM 1009 C C . SER A 1 131 ? 3.853 -12.055 1.678 1.00 65.00 131 SER A C 1
ATOM 1011 O O . SER A 1 131 ? 4.701 -11.361 2.244 1.00 65.00 131 SER A O 1
ATOM 1013 N N . LEU A 1 132 ? 2.740 -12.463 2.297 1.00 53.25 132 LEU A N 1
ATOM 1014 C CA . LEU A 1 132 ? 2.351 -12.070 3.659 1.00 53.25 132 LEU A CA 1
ATOM 1015 C C . LEU A 1 132 ? 3.358 -12.510 4.741 1.00 53.25 132 LEU A C 1
ATOM 1017 O O . LEU A 1 132 ? 3.454 -11.872 5.786 1.00 53.25 132 LEU A O 1
ATOM 1021 N N . SER A 1 133 ? 4.161 -13.544 4.472 1.00 49.47 133 SER A N 1
ATOM 1022 C CA . SER A 1 133 ? 5.202 -14.055 5.381 1.00 49.47 133 SER A CA 1
ATOM 1023 C C . SER A 1 133 ? 6.333 -13.054 5.659 1.00 49.47 133 SER A C 1
ATOM 1025 O O . SER A 1 133 ? 7.130 -13.237 6.573 1.00 49.47 133 SER A O 1
ATOM 1027 N N . VAL A 1 134 ? 6.438 -11.989 4.860 1.00 49.31 134 VAL A N 1
ATOM 1028 C CA . VAL A 1 134 ? 7.448 -10.929 5.017 1.00 49.31 134 VAL A CA 1
ATOM 1029 C C . VAL A 1 134 ? 7.122 -10.016 6.200 1.00 49.31 134 VAL A C 1
ATOM 1031 O O . VAL A 1 134 ? 8.024 -9.450 6.812 1.00 49.31 134 VAL A O 1
ATOM 1034 N N . PHE A 1 135 ? 5.842 -9.912 6.562 1.00 50.50 135 PHE A N 1
ATOM 1035 C CA . PHE A 1 135 ? 5.363 -9.042 7.637 1.00 50.50 135 PHE A CA 1
ATOM 1036 C C . PHE A 1 135 ? 5.627 -9.599 9.040 1.00 50.50 135 PHE A C 1
ATOM 1038 O O . PHE A 1 135 ? 5.411 -8.901 10.029 1.00 50.50 135 PHE A O 1
ATOM 1045 N N . GLU A 1 136 ? 6.111 -10.840 9.126 1.00 43.44 136 GLU A N 1
ATOM 1046 C CA . GLU A 1 136 ? 6.369 -11.550 10.379 1.00 43.44 136 GLU A CA 1
ATOM 1047 C C . GLU A 1 136 ? 7.780 -11.314 10.929 1.00 43.44 136 GLU A C 1
ATOM 1049 O O . GLU A 1 136 ? 8.056 -11.718 12.055 1.00 43.44 136 GLU A O 1
ATOM 1054 N N . ASN A 1 137 ? 8.680 -10.660 10.179 1.00 50.81 137 ASN A N 1
ATOM 1055 C CA . ASN A 1 137 ? 10.035 -10.390 10.654 1.00 50.81 137 ASN A CA 1
ATOM 1056 C C . ASN A 1 137 ? 10.072 -9.111 11.519 1.00 50.81 137 ASN A C 1
ATOM 1058 O O . ASN A 1 137 ? 10.050 -8.006 10.973 1.00 50.81 137 ASN A O 1
ATOM 1062 N N . PRO A 1 138 ? 10.205 -9.214 12.857 1.00 48.00 138 PRO A N 1
ATOM 1063 C CA . PRO A 1 138 ? 10.159 -8.058 13.754 1.00 48.00 138 PRO A CA 1
ATOM 1064 C C . PRO A 1 138 ? 11.355 -7.107 13.598 1.00 48.00 138 PRO A C 1
ATOM 1066 O O . PRO A 1 138 ? 11.318 -5.998 14.128 1.00 48.00 138 PRO A O 1
ATOM 1069 N N . SER A 1 139 ? 12.411 -7.524 12.891 1.00 54.53 139 SER A N 1
ATOM 1070 C CA . SER A 1 139 ? 13.599 -6.698 12.641 1.00 54.53 139 SER A CA 1
ATOM 1071 C C . SER A 1 139 ? 13.478 -5.782 11.417 1.00 54.53 139 SER A C 1
ATOM 1073 O O . SER A 1 139 ? 14.206 -4.793 11.340 1.00 54.53 139 SER A O 1
ATOM 1075 N N . ASP A 1 140 ? 12.546 -6.051 10.493 1.00 61.44 140 ASP A N 1
ATOM 1076 C CA . ASP A 1 140 ? 12.281 -5.175 9.348 1.00 61.44 140 ASP A CA 1
ATOM 1077 C C . ASP A 1 140 ? 11.168 -4.174 9.690 1.00 61.44 140 ASP A C 1
ATOM 1079 O O . ASP A 1 140 ? 9.976 -4.401 9.483 1.00 61.44 140 ASP A O 1
ATOM 1083 N N . THR A 1 141 ? 11.569 -3.026 10.234 1.00 62.22 141 THR A N 1
ATOM 1084 C CA . THR A 1 141 ? 10.650 -1.928 10.572 1.00 62.22 141 THR A CA 1
ATOM 1085 C C . THR A 1 141 ? 10.121 -1.194 9.340 1.00 62.22 141 THR A C 1
ATOM 1087 O O . THR A 1 141 ? 9.130 -0.469 9.434 1.00 62.22 141 THR A O 1
ATOM 1090 N N . SER A 1 142 ? 10.760 -1.375 8.183 1.00 63.97 142 SER A N 1
ATOM 1091 C CA . SER A 1 142 ? 10.475 -0.619 6.967 1.00 63.97 142 SER A CA 1
ATOM 1092 C C . SER A 1 142 ? 9.357 -1.243 6.134 1.00 63.97 142 SER A C 1
ATOM 1094 O O . SER A 1 142 ? 8.537 -0.512 5.576 1.00 63.97 142 SER A O 1
ATOM 1096 N N . ASN A 1 143 ? 9.260 -2.573 6.107 1.00 60.09 143 ASN A N 1
ATOM 1097 C CA . ASN A 1 143 ? 8.195 -3.320 5.433 1.00 60.09 143 ASN A CA 1
ATOM 1098 C C . ASN A 1 143 ? 7.136 -3.857 6.401 1.00 60.09 143 ASN A C 1
ATOM 1100 O O . ASN A 1 143 ? 6.484 -4.850 6.101 1.00 60.09 143 ASN A O 1
ATOM 1104 N N . ARG A 1 144 ? 6.933 -3.227 7.562 1.00 61.50 144 ARG A N 1
ATOM 1105 C CA . ARG A 1 144 ? 5.927 -3.685 8.527 1.00 61.50 144 ARG A CA 1
ATOM 1106 C C . ARG A 1 144 ? 4.527 -3.217 8.126 1.00 61.50 144 ARG A C 1
ATOM 1108 O O . ARG A 1 144 ? 4.297 -2.021 7.935 1.00 61.50 144 ARG A O 1
ATOM 1115 N N . VAL A 1 145 ? 3.562 -4.137 8.075 1.00 53.53 145 VAL A N 1
ATOM 1116 C CA . VAL A 1 145 ? 2.142 -3.754 8.093 1.00 53.53 145 VAL A CA 1
ATOM 1117 C C . VAL A 1 145 ? 1.850 -3.205 9.482 1.00 53.53 145 VAL A C 1
ATOM 1119 O O . VAL A 1 145 ? 1.980 -3.895 10.490 1.00 53.53 145 VAL A O 1
ATOM 1122 N N . ILE A 1 146 ? 1.495 -1.929 9.547 1.00 51.91 146 ILE A N 1
ATOM 1123 C CA . ILE A 1 146 ? 1.162 -1.273 10.804 1.00 51.91 146 ILE A CA 1
ATOM 1124 C C . ILE A 1 146 ? -0.195 -1.807 11.257 1.00 51.91 146 ILE A C 1
ATOM 1126 O O . ILE A 1 146 ? -1.187 -1.449 10.648 1.00 51.91 146 ILE A O 1
ATOM 1130 N N . LEU A 1 147 ? -0.256 -2.666 12.279 1.00 43.94 147 LEU A N 1
ATOM 1131 C CA . LEU A 1 147 ? -1.501 -3.260 12.811 1.00 43.94 147 LEU A CA 1
ATOM 1132 C C . LEU A 1 147 ? -2.128 -2.416 13.939 1.00 43.94 147 LEU A C 1
ATOM 1134 O O . LEU A 1 147 ? -3.197 -2.735 14.447 1.00 43.94 147 LEU A O 1
ATOM 1138 N N . SER A 1 148 ? -1.466 -1.342 14.366 1.00 46.16 148 SER A N 1
ATOM 1139 C CA . SER A 1 148 ? -1.996 -0.420 15.370 1.00 46.16 148 SER A CA 1
ATOM 1140 C C . SER A 1 148 ? -2.640 0.778 14.685 1.00 46.16 148 SER A C 1
ATOM 1142 O O . SER A 1 148 ? -2.012 1.452 13.874 1.00 46.16 148 SER A O 1
ATOM 1144 N N . VAL A 1 149 ? -3.888 1.084 15.044 1.00 46.12 149 VAL A N 1
ATOM 1145 C CA . VAL A 1 149 ? -4.587 2.287 14.561 1.00 46.12 149 VAL A CA 1
ATOM 1146 C C . VAL A 1 149 ? -3.820 3.559 14.933 1.00 46.12 149 VAL A C 1
ATOM 1148 O O . VAL A 1 149 ? -3.782 4.499 14.142 1.00 46.12 149 VAL A O 1
ATOM 1151 N N . THR A 1 150 ? -3.185 3.582 16.105 1.00 46.81 150 THR A N 1
ATOM 1152 C CA . THR A 1 150 ? -2.396 4.724 16.583 1.00 46.81 150 THR A CA 1
ATOM 1153 C C . THR A 1 150 ? -1.136 4.906 15.745 1.00 46.81 150 THR A C 1
ATOM 1155 O O . THR A 1 150 ? -0.933 5.979 15.186 1.00 46.81 150 THR A O 1
ATOM 1158 N N . GLU A 1 151 ? -0.354 3.841 15.555 1.00 50.72 151 GLU A N 1
ATOM 1159 C CA . GLU A 1 151 ? 0.840 3.883 14.699 1.00 50.72 151 GLU A CA 1
ATOM 1160 C C . GLU A 1 151 ? 0.466 4.209 13.239 1.00 50.72 151 GLU A C 1
ATOM 1162 O O . GLU A 1 151 ? 1.190 4.919 12.541 1.00 50.72 151 GLU A O 1
ATOM 1167 N N . LEU A 1 152 ? -0.695 3.730 12.766 1.00 52.69 152 LEU A N 1
ATOM 1168 C CA . LEU A 1 152 ? -1.181 4.000 11.415 1.00 52.69 152 LEU A CA 1
ATOM 1169 C C . LEU A 1 152 ? -1.499 5.489 11.259 1.00 52.69 152 LEU A C 1
ATOM 1171 O O . LEU A 1 152 ? -1.080 6.103 10.281 1.00 52.69 152 LEU A O 1
ATOM 1175 N N . LEU A 1 153 ? -2.183 6.087 12.236 1.00 51.66 153 LEU A N 1
ATOM 1176 C CA . LEU A 1 153 ? -2.485 7.520 12.257 1.00 51.66 153 LEU A CA 1
ATOM 1177 C C . LEU A 1 153 ? -1.227 8.384 12.352 1.00 51.66 153 LEU A C 1
ATOM 1179 O O . LEU A 1 153 ? -1.142 9.386 11.649 1.00 51.66 153 LEU A O 1
ATOM 1183 N N . GLU A 1 154 ? -0.251 7.989 13.168 1.00 56.38 154 GLU A N 1
ATOM 1184 C CA . GLU A 1 154 ? 1.039 8.680 13.277 1.00 56.38 154 GLU A CA 1
ATOM 1185 C C . GLU A 1 154 ? 1.850 8.600 11.977 1.00 56.38 154 GLU A C 1
ATOM 1187 O O . GLU A 1 154 ? 2.582 9.531 11.626 1.00 56.38 154 GLU A O 1
ATOM 1192 N N . SER A 1 155 ? 1.702 7.503 11.229 1.00 54.97 155 SER A N 1
ATOM 1193 C CA . SER A 1 155 ? 2.386 7.324 9.950 1.00 54.97 155 SER A CA 1
ATOM 1194 C C . SER A 1 155 ? 1.772 8.157 8.819 1.00 54.97 155 SER A C 1
ATOM 1196 O O . SER A 1 155 ? 2.503 8.627 7.947 1.00 54.97 155 SER A O 1
ATOM 1198 N N . ILE A 1 156 ? 0.456 8.394 8.822 1.00 57.31 156 ILE A N 1
ATOM 1199 C CA . ILE A 1 156 ? -0.230 9.144 7.762 1.00 57.31 156 ILE A CA 1
ATOM 1200 C C . ILE A 1 156 ? 0.071 10.641 7.916 1.00 57.31 156 ILE A C 1
ATOM 1202 O O . ILE A 1 156 ? -0.458 11.321 8.789 1.00 57.31 156 ILE A O 1
ATOM 1206 N N . LYS A 1 157 ? 0.876 11.197 7.004 1.00 62.47 157 LYS A N 1
ATOM 1207 C CA . LYS A 1 157 ? 1.292 12.616 7.033 1.00 62.47 157 LYS A CA 1
ATOM 1208 C C . LYS A 1 157 ? 0.469 13.508 6.105 1.00 62.47 157 LYS A C 1
ATOM 1210 O O . LYS A 1 157 ? 0.941 14.549 5.654 1.00 62.47 157 LYS A O 1
ATOM 1215 N N . THR A 1 158 ? -0.757 13.102 5.781 1.00 54.59 158 THR A N 1
ATOM 1216 C CA . THR A 1 158 ? -1.682 13.894 4.961 1.00 54.59 158 THR A CA 1
ATOM 1217 C C . THR A 1 158 ? -2.903 14.326 5.763 1.00 54.59 158 THR A C 1
ATOM 1219 O O . THR A 1 158 ? -3.482 13.542 6.508 1.00 54.59 158 THR A O 1
ATOM 1222 N N . SER A 1 159 ? -3.326 15.576 5.573 1.00 52.53 159 SER A N 1
ATOM 1223 C CA . SER A 1 159 ? -4.564 16.126 6.137 1.00 52.53 159 SER A CA 1
ATOM 1224 C C . SER A 1 159 ? -5.807 15.811 5.291 1.00 52.53 159 SER A C 1
ATOM 1226 O O . SER A 1 159 ? -6.923 16.160 5.675 1.00 52.53 159 SER A O 1
ATOM 1228 N N . SER A 1 160 ? -5.644 15.156 4.133 1.00 47.69 160 SER A N 1
ATOM 1229 C CA . SER A 1 160 ? -6.760 14.793 3.256 1.00 47.69 160 SER A CA 1
ATOM 1230 C C . SER A 1 160 ? -7.565 13.638 3.850 1.00 47.69 160 SER A C 1
ATOM 1232 O O . SER A 1 160 ? -7.121 12.488 3.870 1.00 47.69 160 SER A O 1
ATOM 1234 N N . ILE A 1 161 ? -8.785 13.946 4.292 1.00 47.97 161 ILE A N 1
ATOM 1235 C CA . ILE A 1 161 ? -9.704 12.991 4.927 1.00 47.97 161 ILE A CA 1
ATOM 1236 C C . ILE A 1 161 ? -9.988 11.784 4.023 1.00 47.97 161 ILE A C 1
ATOM 1238 O O . ILE A 1 161 ? -10.030 10.656 4.515 1.00 47.97 161 ILE A O 1
ATOM 1242 N N . ASP A 1 162 ? -10.130 11.984 2.711 1.00 46.22 162 ASP A N 1
ATOM 1243 C CA . ASP A 1 162 ? -10.399 10.896 1.761 1.00 46.22 162 ASP A CA 1
ATOM 1244 C C . ASP A 1 162 ? -9.229 9.912 1.661 1.00 46.22 162 ASP A C 1
ATOM 1246 O O . ASP A 1 162 ? -9.434 8.699 1.580 1.00 46.22 162 ASP A O 1
ATOM 1250 N N . ARG A 1 163 ? -7.993 10.421 1.723 1.00 52.75 163 ARG A N 1
ATOM 1251 C CA . ARG A 1 163 ? -6.768 9.611 1.682 1.00 52.75 163 ARG A CA 1
ATOM 1252 C C . ARG A 1 163 ? -6.548 8.839 2.976 1.00 52.75 163 ARG A C 1
ATOM 1254 O O . ARG A 1 163 ? -6.277 7.640 2.930 1.00 52.75 163 ARG A O 1
ATOM 1261 N N . VAL A 1 164 ? -6.745 9.498 4.121 1.00 50.91 164 VAL A N 1
ATOM 1262 C CA . VAL A 1 164 ? -6.717 8.849 5.442 1.00 50.91 164 VAL A CA 1
ATOM 1263 C C . VAL A 1 164 ? -7.757 7.730 5.483 1.00 50.91 164 VAL A C 1
ATOM 1265 O O . VAL A 1 164 ? -7.438 6.588 5.798 1.00 50.91 164 VAL A O 1
ATOM 1268 N N . THR A 1 165 ? -8.993 8.023 5.071 1.00 49.66 165 THR A N 1
ATOM 1269 C CA . THR A 1 165 ? -10.090 7.046 5.044 1.00 49.66 165 THR A CA 1
ATOM 1270 C C . THR A 1 165 ? -9.789 5.861 4.126 1.00 49.66 165 THR A C 1
ATOM 1272 O O . THR A 1 165 ? -10.129 4.734 4.477 1.00 49.66 165 THR A O 1
ATOM 1275 N N . GLY A 1 166 ? -9.139 6.086 2.981 1.00 51.91 166 GLY A N 1
ATOM 1276 C CA . GLY A 1 166 ? -8.695 5.007 2.098 1.00 51.91 166 GLY A CA 1
ATOM 1277 C C . GLY A 1 166 ? -7.687 4.075 2.760 1.00 51.91 166 GLY A C 1
ATOM 1278 O O . GLY A 1 166 ? -7.875 2.864 2.748 1.00 51.91 166 GLY A O 1
ATOM 1279 N N . VAL A 1 167 ? -6.650 4.622 3.403 1.00 54.19 167 VAL A N 1
ATOM 1280 C CA . VAL A 1 167 ? -5.653 3.796 4.110 1.00 54.19 167 VAL A CA 1
ATOM 1281 C C . VAL A 1 167 ? -6.297 2.983 5.225 1.00 54.19 167 VAL A C 1
ATOM 1283 O O . VAL A 1 167 ? -5.979 1.811 5.372 1.00 54.19 167 VAL A O 1
ATOM 1286 N N . PHE A 1 168 ? -7.265 3.550 5.947 1.00 53.22 168 PHE A N 1
ATOM 1287 C CA . PHE A 1 168 ? -8.048 2.793 6.923 1.00 53.22 168 PHE A CA 1
ATOM 1288 C C . PHE A 1 168 ? -8.858 1.657 6.302 1.00 53.22 168 PHE A C 1
ATOM 1290 O O . PHE A 1 168 ? -8.868 0.560 6.850 1.00 53.22 168 PHE A O 1
ATOM 1297 N N . LYS A 1 169 ? -9.550 1.906 5.183 1.00 51.53 169 LYS A N 1
ATOM 1298 C CA . LYS A 1 169 ? -10.339 0.877 4.489 1.00 51.53 169 LYS A CA 1
ATOM 1299 C C . LYS A 1 169 ? -9.466 -0.289 4.056 1.00 51.53 169 LYS A C 1
ATOM 1301 O O . LYS A 1 169 ? -9.837 -1.431 4.277 1.00 51.53 169 LYS A O 1
ATOM 1306 N N . LEU A 1 170 ? -8.306 0.010 3.488 1.00 52.59 170 LEU A N 1
ATOM 1307 C CA . LEU A 1 170 ? -7.358 -1.010 3.091 1.00 52.59 170 LEU A CA 1
ATOM 1308 C C . LEU A 1 170 ? -6.743 -1.720 4.303 1.00 52.59 170 LEU A C 1
ATOM 1310 O O . LEU A 1 170 ? -6.644 -2.939 4.307 1.00 52.59 170 LEU A O 1
ATOM 1314 N N . TRP A 1 171 ? -6.342 -0.976 5.334 1.00 54.47 171 TRP A N 1
ATOM 1315 C CA . TRP A 1 171 ? -5.819 -1.548 6.571 1.00 54.47 171 TRP A CA 1
ATOM 1316 C C . TRP A 1 171 ? -6.805 -2.557 7.161 1.00 54.47 171 TRP A C 1
ATOM 1318 O O . TRP A 1 171 ? -6.411 -3.671 7.490 1.00 54.47 171 TRP A O 1
ATOM 1328 N N . ILE A 1 172 ? -8.095 -2.211 7.190 1.00 48.44 172 ILE A N 1
ATOM 1329 C CA . ILE A 1 172 ? -9.175 -3.148 7.499 1.00 48.44 172 ILE A CA 1
ATOM 1330 C C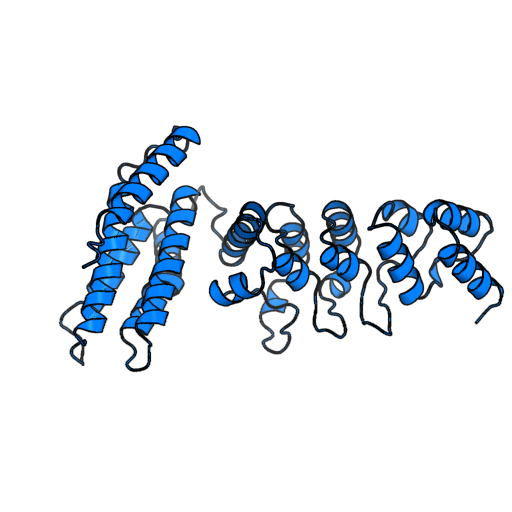 . ILE A 1 172 ? -9.111 -4.341 6.536 1.00 48.44 172 ILE A C 1
ATOM 1332 O O . ILE A 1 172 ? -8.932 -5.453 6.995 1.00 48.44 172 ILE A O 1
ATOM 1336 N N . SER A 1 173 ? -9.166 -4.152 5.219 1.00 46.44 173 SER A N 1
ATOM 1337 C CA . SER A 1 173 ? -9.146 -5.277 4.267 1.00 46.44 173 SER A CA 1
ATOM 1338 C C . SER A 1 173 ? -7.928 -6.212 4.384 1.00 46.44 173 SER A C 1
ATOM 1340 O O . SER A 1 173 ? -8.043 -7.388 4.074 1.00 46.44 173 SER A O 1
ATOM 1342 N N . LEU A 1 174 ? -6.768 -5.725 4.832 1.00 46.84 174 LEU A N 1
ATOM 1343 C CA . LEU A 1 174 ? -5.528 -6.511 4.949 1.00 46.84 174 LEU A CA 1
ATOM 1344 C C . LEU A 1 174 ? -5.354 -7.186 6.307 1.00 46.84 174 LEU A C 1
ATOM 1346 O O . LEU A 1 174 ? -4.764 -8.256 6.399 1.00 46.84 174 LEU A O 1
ATOM 1350 N N . ASN A 1 175 ? -5.851 -6.553 7.369 1.00 43.31 175 ASN A N 1
ATOM 1351 C CA . ASN A 1 175 ? -5.910 -7.156 8.702 1.00 43.31 175 ASN A CA 1
ATOM 1352 C C . ASN A 1 175 ? -7.068 -8.158 8.815 1.00 43.31 175 ASN A C 1
ATOM 1354 O O . ASN A 1 175 ? -7.104 -8.964 9.745 1.00 43.31 175 ASN A O 1
ATOM 1358 N N . TYR A 1 176 ? -8.006 -8.085 7.873 1.00 42.69 176 TYR A N 1
ATOM 1359 C CA . TYR A 1 176 ? -9.123 -8.992 7.689 1.00 42.69 176 TYR A CA 1
ATOM 1360 C C . TYR A 1 176 ? -8.878 -9.832 6.432 1.00 42.69 176 TYR A C 1
ATOM 1362 O O . TYR A 1 176 ? -9.558 -9.680 5.419 1.00 42.69 176 TYR A O 1
ATOM 1370 N N . ILE A 1 177 ? -7.901 -10.737 6.504 1.00 36.66 177 ILE A N 1
ATOM 1371 C CA . ILE A 1 177 ? -7.916 -11.907 5.624 1.00 36.66 177 ILE A CA 1
ATOM 1372 C C . ILE A 1 177 ? -9.219 -12.663 5.951 1.00 36.66 177 ILE A C 1
ATOM 1374 O O . ILE A 1 177 ? -9.457 -12.995 7.111 1.00 36.66 177 ILE A O 1
ATOM 1378 N N . ASP A 1 178 ? -10.060 -12.840 4.928 1.00 38.25 178 ASP A N 1
ATOM 1379 C CA . ASP A 1 178 ? -11.370 -13.518 4.899 1.00 38.25 178 ASP A CA 1
ATOM 1380 C C . ASP A 1 178 ? -12.611 -12.803 5.470 1.00 38.25 178 ASP A C 1
ATOM 1382 O O . ASP A 1 178 ? -13.296 -13.295 6.365 1.00 38.25 178 ASP A O 1
ATOM 1386 N N . LEU A 1 179 ? -13.024 -11.701 4.835 1.00 39.03 179 LEU A N 1
ATOM 1387 C CA . LEU A 1 179 ? -14.450 -11.310 4.807 1.00 39.03 179 LEU A CA 1
ATOM 1388 C C . LEU A 1 179 ? -15.044 -11.243 3.387 1.00 39.03 179 LEU A C 1
ATOM 1390 O O . LEU A 1 179 ? -16.176 -10.794 3.218 1.00 39.03 179 LEU A O 1
ATOM 1394 N N . GLU A 1 180 ? -14.310 -11.685 2.360 1.00 39.31 180 GLU A N 1
ATOM 1395 C CA . GLU A 1 180 ? -14.769 -11.631 0.960 1.00 39.31 180 GLU A CA 1
ATOM 1396 C C . GLU A 1 180 ? -15.462 -12.904 0.449 1.00 39.31 180 GLU A C 1
ATOM 1398 O O . GLU A 1 180 ? -15.923 -12.918 -0.688 1.00 39.31 180 GLU A O 1
ATOM 1403 N N . GLN A 1 181 ? -15.653 -13.942 1.270 1.00 41.59 181 GLN A N 1
ATOM 1404 C CA . GLN A 1 181 ? -16.471 -15.102 0.879 1.00 41.59 181 GLN A CA 1
ATOM 1405 C C . GLN A 1 181 ? -17.877 -15.055 1.495 1.00 41.59 181 GLN A C 1
ATOM 1407 O O . GLN A 1 181 ? -18.324 -15.946 2.219 1.00 41.59 181 GLN A O 1
ATOM 1412 N N . GLU A 1 182 ? -18.618 -13.991 1.175 1.00 45.97 182 GLU A N 1
ATOM 1413 C CA . GLU A 1 182 ? -20.068 -13.934 1.372 1.00 45.97 182 GLU A CA 1
ATOM 1414 C C . GLU A 1 182 ? -20.767 -14.827 0.341 1.00 45.97 182 GLU A C 1
ATOM 1416 O O . GLU A 1 182 ? -21.170 -14.373 -0.724 1.00 45.97 182 GLU A O 1
ATOM 1421 N N . THR A 1 183 ? -20.923 -16.113 0.650 1.00 41.47 183 THR A N 1
ATOM 1422 C CA . THR A 1 183 ? -22.118 -16.882 0.237 1.00 41.47 183 THR A CA 1
ATOM 1423 C C . THR A 1 183 ? -22.290 -18.213 0.975 1.00 41.47 183 THR A C 1
ATOM 1425 O O . THR A 1 183 ? -23.390 -18.757 0.927 1.00 41.47 183 THR A O 1
ATOM 1428 N N . ALA A 1 184 ? -21.291 -18.718 1.716 1.00 46.19 184 ALA A N 1
ATOM 1429 C CA . ALA A 1 184 ? -21.405 -20.041 2.350 1.00 46.19 184 ALA A CA 1
ATOM 1430 C C . ALA A 1 184 ? -20.645 -20.231 3.680 1.00 46.19 184 ALA A C 1
ATOM 1432 O O . ALA A 1 184 ? -20.339 -21.363 4.037 1.00 46.19 184 ALA A O 1
ATOM 1433 N N . LEU A 1 185 ? -20.338 -19.173 4.440 1.00 54.09 185 LEU A N 1
ATOM 1434 C CA . LEU A 1 185 ? -19.784 -19.371 5.787 1.00 54.09 185 LEU A CA 1
ATOM 1435 C C . LEU A 1 185 ? -20.888 -19.846 6.740 1.00 54.09 185 LEU A C 1
ATOM 1437 O O . LEU A 1 185 ? -21.883 -19.134 6.948 1.00 54.09 185 LEU A O 1
ATOM 1441 N N . ASP A 1 186 ? -20.701 -21.034 7.318 1.00 63.12 186 ASP A N 1
ATOM 1442 C CA . ASP A 1 186 ? -21.551 -21.567 8.380 1.00 63.12 186 ASP A CA 1
ATOM 1443 C C . ASP A 1 186 ? -21.577 -20.637 9.612 1.00 63.12 186 ASP A C 1
ATOM 1445 O O . ASP A 1 186 ? -20.809 -19.675 9.746 1.00 63.12 186 ASP A O 1
ATOM 1449 N N . LEU A 1 187 ? -22.558 -20.855 10.491 1.00 62.53 187 LEU A N 1
ATOM 1450 C CA . LEU A 1 187 ? -22.765 -20.009 11.668 1.00 62.53 187 LEU A CA 1
ATOM 1451 C C . LEU A 1 187 ? -21.551 -20.050 12.616 1.00 62.53 187 LEU A C 1
ATOM 1453 O O . LEU A 1 187 ? -21.231 -19.035 13.227 1.00 62.53 187 LEU A O 1
ATOM 1457 N N . GLU A 1 188 ? -20.863 -21.190 12.684 1.00 63.44 188 GLU A N 1
ATOM 1458 C CA . GLU A 1 188 ? -19.735 -21.460 13.580 1.00 63.44 188 GLU A CA 1
ATOM 1459 C C . GLU A 1 188 ? -18.470 -20.693 13.170 1.00 63.44 188 GLU A C 1
ATOM 1461 O O . GLU A 1 188 ? -17.887 -19.972 13.981 1.00 63.44 188 GLU A O 1
ATOM 1466 N N . SER A 1 189 ? -18.113 -20.722 11.884 1.00 64.00 189 SER A N 1
ATOM 1467 C CA . SER A 1 189 ? -17.013 -19.931 11.319 1.00 64.00 189 SER A CA 1
ATOM 1468 C C . SER A 1 189 ? -17.226 -18.437 11.560 1.00 64.00 189 SER A C 1
ATOM 1470 O O . SER A 1 189 ? -16.294 -17.694 11.866 1.00 64.00 189 SER A O 1
ATOM 1472 N N . ARG A 1 190 ? -18.483 -17.987 11.500 1.00 62.00 190 ARG A N 1
ATOM 1473 C CA . ARG A 1 190 ? -18.855 -16.594 11.764 1.00 62.00 190 ARG A CA 1
ATOM 1474 C C . ARG A 1 190 ? -18.731 -16.217 13.235 1.00 62.00 190 ARG A C 1
ATOM 1476 O O . ARG A 1 190 ? -18.259 -15.124 13.541 1.00 62.00 190 ARG A O 1
ATOM 1483 N N . THR A 1 191 ? -19.141 -17.104 14.140 1.00 67.19 191 THR A N 1
ATOM 1484 C CA . THR A 1 191 ? -18.946 -16.907 15.581 1.00 67.19 191 THR A CA 1
ATOM 1485 C C . THR A 1 191 ? -17.457 -16.813 15.914 1.00 67.19 191 THR A C 1
ATOM 1487 O O . THR A 1 191 ? -17.070 -15.878 16.610 1.00 67.19 191 THR A O 1
ATOM 1490 N N . ASN A 1 192 ? -16.617 -17.666 15.318 1.00 66.69 192 ASN A N 1
ATOM 1491 C CA . ASN A 1 192 ? -15.161 -17.633 15.493 1.00 66.69 192 ASN A CA 1
ATOM 1492 C C . ASN A 1 192 ? -14.529 -16.320 14.995 1.00 66.69 192 ASN A C 1
ATOM 1494 O O . ASN A 1 192 ? -13.665 -15.750 15.665 1.00 66.69 192 ASN A O 1
ATOM 1498 N N . ILE A 1 193 ? -14.982 -15.795 13.849 1.00 64.31 193 ILE A N 1
ATOM 1499 C CA . ILE A 1 193 ? -14.524 -14.496 13.328 1.00 64.31 193 ILE A CA 1
ATOM 1500 C C . ILE A 1 193 ? -14.927 -13.364 14.275 1.00 64.31 193 ILE A C 1
ATOM 1502 O O . ILE A 1 193 ? -14.077 -12.564 14.671 1.00 64.31 193 ILE A O 1
ATOM 1506 N N . ASN A 1 194 ? -16.201 -13.302 14.675 1.00 71.50 194 ASN A N 1
ATOM 1507 C CA . ASN A 1 194 ? -16.680 -12.276 15.600 1.00 71.50 194 ASN A CA 1
ATOM 1508 C C . ASN A 1 194 ? -15.935 -12.343 16.937 1.00 71.50 194 ASN A C 1
ATOM 1510 O O . ASN A 1 194 ? -15.516 -11.306 17.441 1.00 71.50 194 ASN A O 1
ATOM 1514 N N . GLU A 1 195 ? -15.682 -13.537 17.468 1.00 70.25 195 GLU A N 1
ATOM 1515 C CA . GLU A 1 195 ? -14.904 -13.720 18.691 1.00 70.25 195 GLU A CA 1
ATOM 1516 C C . GLU A 1 195 ? -13.455 -13.233 18.533 1.00 70.25 195 GLU A C 1
ATOM 1518 O O . GLU A 1 195 ? -12.946 -12.500 19.387 1.00 70.25 195 GLU A O 1
ATOM 1523 N N . GLY A 1 196 ? -12.798 -13.561 17.416 1.00 65.75 196 GLY A N 1
ATOM 1524 C CA . GLY A 1 196 ? -11.459 -13.066 17.094 1.00 65.75 196 GLY A CA 1
ATOM 1525 C C . GLY A 1 196 ? -11.403 -11.539 16.992 1.00 65.75 196 GLY A C 1
ATOM 1526 O O . GLY A 1 196 ? -10.481 -10.906 17.518 1.00 65.75 196 GLY A O 1
ATOM 1527 N N . LEU A 1 197 ? -12.414 -10.929 16.373 1.00 65.81 197 LEU A N 1
ATOM 1528 C CA . LEU A 1 197 ? -12.539 -9.478 16.251 1.00 65.81 197 LEU A CA 1
ATOM 1529 C C . LEU A 1 197 ? -12.812 -8.814 17.595 1.00 65.81 197 LEU A C 1
ATOM 1531 O O . LEU A 1 197 ? -12.149 -7.832 17.934 1.00 65.81 197 LEU A O 1
ATOM 1535 N N . THR A 1 198 ? -13.727 -9.361 18.391 1.00 72.56 198 THR A N 1
ATOM 1536 C CA . THR A 1 198 ? -14.009 -8.885 19.747 1.00 72.56 198 THR A CA 1
ATOM 1537 C C . THR A 1 198 ? -12.750 -8.974 20.608 1.00 72.56 198 THR A C 1
ATOM 1539 O O . THR A 1 198 ? -12.422 -8.006 21.295 1.00 72.56 198 THR A O 1
ATOM 1542 N N . LYS A 1 199 ? -11.977 -10.065 20.495 1.00 69.31 199 LYS A N 1
ATOM 1543 C CA . LYS A 1 199 ? -10.704 -10.256 21.204 1.00 69.31 199 LYS A CA 1
ATOM 1544 C C . LYS A 1 199 ? -9.666 -9.181 20.856 1.00 69.31 199 LYS A C 1
ATOM 1546 O O . LYS A 1 199 ? -8.978 -8.693 21.746 1.00 69.31 199 LYS A O 1
ATOM 1551 N N . ARG A 1 200 ? -9.546 -8.811 19.578 1.00 62.72 200 ARG A N 1
ATOM 1552 C CA . ARG A 1 200 ? -8.542 -7.840 19.094 1.00 62.72 200 ARG A CA 1
ATOM 1553 C C . ARG A 1 200 ? -8.955 -6.375 19.255 1.00 62.72 200 ARG A C 1
ATOM 1555 O O . ARG A 1 200 ? -8.097 -5.504 19.181 1.00 62.72 200 ARG A O 1
ATOM 1562 N N . THR A 1 201 ? -10.245 -6.096 19.436 1.00 68.38 201 THR A N 1
ATOM 1563 C CA . THR A 1 201 ? -10.775 -4.726 19.512 1.00 68.38 201 THR A CA 1
ATOM 1564 C C . THR A 1 201 ? -11.233 -4.387 20.925 1.00 68.38 201 THR A C 1
ATOM 1566 O O . THR A 1 201 ? -10.517 -3.732 21.677 1.00 68.38 201 THR A O 1
ATOM 1569 N N . VAL A 1 202 ? -12.425 -4.845 21.300 1.00 74.25 202 VAL A N 1
ATOM 1570 C CA . VAL A 1 202 ? -13.072 -4.493 22.563 1.00 74.25 202 VAL A CA 1
ATOM 1571 C C . VAL A 1 202 ? -12.357 -5.145 23.742 1.00 74.25 202 VAL A C 1
ATOM 1573 O O . VAL A 1 202 ? -12.035 -4.438 24.688 1.00 74.25 202 VAL A O 1
ATOM 1576 N N . ARG A 1 203 ? -12.003 -6.436 23.676 1.00 76.44 203 ARG A N 1
ATOM 1577 C CA . ARG A 1 203 ? -11.313 -7.128 24.782 1.00 76.44 203 ARG A CA 1
ATOM 1578 C C . ARG A 1 203 ? -9.940 -6.530 25.092 1.00 76.44 203 ARG A C 1
ATOM 1580 O O . ARG A 1 203 ? -9.589 -6.435 26.260 1.00 76.44 203 ARG A O 1
ATOM 1587 N N . ALA A 1 204 ? -9.193 -6.086 24.081 1.00 70.62 204 ALA A N 1
ATOM 1588 C CA . ALA A 1 204 ? -7.916 -5.402 24.294 1.00 70.62 204 ALA A CA 1
ATOM 1589 C C . ALA A 1 204 ? -8.101 -4.115 25.121 1.00 70.62 204 ALA A C 1
ATOM 1591 O O . ALA A 1 204 ? -7.401 -3.904 26.105 1.00 70.62 204 ALA A O 1
ATOM 1592 N N . ILE A 1 205 ? -9.120 -3.310 24.800 1.00 70.19 205 ILE A N 1
ATOM 1593 C CA . ILE A 1 205 ? -9.449 -2.119 25.595 1.00 70.19 205 ILE A CA 1
ATOM 1594 C C . ILE A 1 205 ? -9.941 -2.492 26.992 1.00 70.19 205 ILE A C 1
ATOM 1596 O O . ILE A 1 205 ? -9.611 -1.808 27.952 1.00 70.19 205 ILE A O 1
ATOM 1600 N N . LEU A 1 206 ? -10.736 -3.554 27.126 1.00 76.31 206 LEU A N 1
ATOM 1601 C CA . LEU A 1 206 ? -11.217 -4.008 28.432 1.00 76.31 206 LEU A CA 1
ATOM 1602 C C . LEU A 1 206 ? -10.051 -4.407 29.345 1.00 76.31 206 LEU A C 1
ATOM 1604 O O . LEU A 1 206 ? -10.039 -4.026 30.514 1.00 76.31 206 LEU A O 1
ATOM 1608 N N . GLN A 1 207 ? -9.036 -5.079 28.799 1.00 77.44 207 GLN A N 1
ATOM 1609 C CA . GLN A 1 207 ? -7.799 -5.392 29.518 1.00 77.44 207 GLN A CA 1
ATOM 1610 C C . GLN A 1 207 ? -7.044 -4.123 29.935 1.00 77.44 207 GLN A C 1
ATOM 1612 O O . GLN A 1 207 ? -6.578 -4.040 31.073 1.00 77.44 207 GLN A O 1
ATOM 1617 N N . ASP A 1 208 ? -6.986 -3.110 29.068 1.00 70.88 208 ASP A N 1
ATOM 1618 C CA . ASP A 1 208 ? -6.401 -1.810 29.409 1.00 70.88 208 ASP A CA 1
ATOM 1619 C C . ASP A 1 208 ? -7.201 -1.096 30.512 1.00 70.88 208 ASP A C 1
ATOM 1621 O O . ASP A 1 208 ? -6.606 -0.584 31.456 1.00 70.88 208 ASP A O 1
ATOM 1625 N N . CYS A 1 209 ? -8.540 -1.114 30.469 1.00 71.44 209 CYS A N 1
ATOM 1626 C CA . CYS A 1 209 ? -9.399 -0.567 31.530 1.00 71.44 209 CYS A CA 1
ATOM 1627 C C . CYS A 1 209 ? -9.148 -1.251 32.884 1.00 71.44 209 CYS A C 1
ATOM 1629 O O . CYS A 1 209 ? -9.186 -0.605 33.932 1.00 71.44 209 CYS A O 1
ATOM 1631 N N . GLN A 1 210 ? -8.893 -2.560 32.882 1.00 75.69 210 GLN A N 1
ATOM 1632 C CA . GLN A 1 210 ? -8.627 -3.338 34.094 1.00 75.69 210 GLN A CA 1
ATOM 1633 C C . GLN A 1 210 ? -7.188 -3.191 34.605 1.00 75.69 210 GLN A C 1
ATOM 1635 O O . GLN A 1 210 ? -6.923 -3.438 35.787 1.00 75.69 210 GLN A O 1
ATOM 1640 N N . SER A 1 211 ? -6.254 -2.772 33.750 1.00 75.50 211 SER A N 1
ATOM 1641 C CA . SER A 1 211 ? -4.851 -2.601 34.115 1.00 75.50 211 SER A CA 1
ATOM 1642 C C . SER A 1 211 ? -4.663 -1.471 35.127 1.00 75.50 211 SER A C 1
ATOM 1644 O O . SER A 1 211 ? -5.096 -0.338 34.936 1.00 75.50 211 SER A O 1
ATOM 1646 N N . ILE A 1 212 ? -3.933 -1.766 36.205 1.00 64.00 212 ILE A N 1
ATOM 1647 C CA . ILE A 1 212 ? -3.595 -0.796 37.262 1.00 64.00 212 ILE A CA 1
ATOM 1648 C C . ILE A 1 212 ? -2.690 0.328 36.723 1.00 64.00 212 ILE A C 1
ATOM 1650 O O . ILE A 1 212 ? -2.639 1.411 37.304 1.00 64.00 212 ILE A O 1
ATOM 1654 N N . TRP A 1 213 ? -1.988 0.067 35.619 1.00 63.81 213 TRP A N 1
ATOM 1655 C CA . TRP A 1 213 ? -0.984 0.952 35.027 1.00 63.81 213 TRP A CA 1
ATOM 1656 C C . TRP A 1 213 ? -1.516 1.796 33.866 1.00 63.81 213 TRP A C 1
ATOM 1658 O O . TRP A 1 213 ? -0.767 2.597 33.310 1.00 63.81 213 TRP A O 1
ATOM 1668 N N . ALA A 1 214 ? -2.778 1.615 33.473 1.00 61.81 214 ALA A N 1
ATOM 1669 C CA . ALA A 1 214 ? -3.345 2.346 32.352 1.00 61.81 214 ALA A CA 1
ATOM 1670 C C . ALA A 1 214 ? -3.735 3.774 32.756 1.00 61.81 214 ALA A C 1
ATOM 1672 O O . ALA A 1 214 ? -4.448 3.994 33.737 1.00 61.81 214 ALA A O 1
ATOM 1673 N N . ASP A 1 215 ? -3.284 4.753 31.971 1.00 70.88 215 ASP A N 1
ATOM 1674 C CA . ASP A 1 215 ? -3.709 6.141 32.127 1.00 70.88 215 ASP A CA 1
ATOM 1675 C C . ASP A 1 215 ? -5.171 6.311 31.662 1.00 70.88 215 ASP A C 1
ATOM 1677 O O . ASP A 1 215 ? -5.484 6.015 30.503 1.00 70.88 215 ASP A O 1
ATOM 1681 N N . PRO A 1 216 ? -6.077 6.848 32.504 1.00 69.19 216 PRO A N 1
ATOM 1682 C CA . PRO A 1 216 ? -7.488 6.985 32.155 1.00 69.19 216 PRO A CA 1
ATOM 1683 C C . PRO A 1 216 ? -7.767 7.831 30.904 1.00 69.19 216 PRO A C 1
ATOM 1685 O O . PRO A 1 216 ? -8.806 7.638 30.256 1.00 69.19 216 PRO A O 1
ATOM 1688 N N . ARG A 1 217 ? -6.879 8.774 30.548 1.00 67.19 217 ARG A N 1
ATOM 1689 C CA . ARG A 1 217 ? -7.039 9.597 29.338 1.00 67.19 217 ARG A CA 1
ATOM 1690 C C . ARG A 1 217 ? -6.662 8.797 28.101 1.00 67.19 217 ARG A C 1
ATOM 1692 O O . ARG A 1 217 ? -7.433 8.805 27.142 1.00 67.19 217 ARG A O 1
ATOM 1699 N N . THR A 1 218 ? -5.553 8.061 28.147 1.00 64.50 218 THR A N 1
ATOM 1700 C CA . THR A 1 218 ? -5.159 7.129 27.083 1.00 64.50 218 THR A CA 1
ATOM 1701 C C . THR A 1 218 ? -6.237 6.073 26.850 1.00 64.50 218 THR A C 1
ATOM 1703 O O . THR A 1 218 ? -6.675 5.904 25.715 1.00 64.50 218 THR A O 1
ATOM 1706 N N . THR A 1 219 ? -6.773 5.453 27.905 1.00 66.44 219 THR A N 1
ATOM 1707 C CA . THR A 1 219 ? -7.867 4.474 27.778 1.00 66.44 219 THR A CA 1
ATOM 1708 C C . THR A 1 219 ? -9.123 5.099 27.165 1.00 66.44 219 THR A C 1
ATOM 1710 O O . THR A 1 219 ? -9.724 4.533 26.254 1.00 66.44 219 THR A O 1
ATOM 1713 N N . SER A 1 220 ? -9.500 6.313 27.583 1.00 65.12 220 SER A N 1
ATOM 1714 C CA . SER A 1 220 ? -10.646 7.033 27.002 1.00 65.12 220 SER A CA 1
ATOM 1715 C C . SER A 1 220 ? -10.452 7.350 25.515 1.00 65.12 220 SER A C 1
ATOM 1717 O O . SER A 1 220 ? -11.402 7.274 24.729 1.00 65.12 220 SER A O 1
ATOM 1719 N N . PHE A 1 221 ? -9.226 7.690 25.116 1.00 63.81 221 PHE A N 1
ATOM 1720 C CA . PHE A 1 221 ? -8.872 7.929 23.722 1.00 63.81 221 PHE A CA 1
ATOM 1721 C C . PHE A 1 221 ? -8.913 6.632 22.897 1.00 63.81 221 PHE A C 1
ATOM 1723 O O . PHE A 1 221 ? -9.516 6.616 21.822 1.00 63.81 221 PHE A O 1
ATOM 1730 N N . SER A 1 222 ? -8.390 5.525 23.431 1.00 62.16 222 SER A N 1
ATOM 1731 C CA . SER A 1 222 ? -8.472 4.192 22.816 1.00 62.16 222 SER A CA 1
ATOM 1732 C C . SER A 1 222 ? -9.920 3.733 22.625 1.00 62.16 222 SER A C 1
ATOM 1734 O O . SER A 1 222 ? -10.287 3.305 21.528 1.00 62.16 222 SER A O 1
ATOM 1736 N N . ILE A 1 223 ? -10.779 3.919 23.639 1.00 66.38 223 ILE A N 1
ATOM 1737 C CA . ILE A 1 223 ? -12.229 3.688 23.538 1.00 66.38 223 ILE A CA 1
ATOM 1738 C C . ILE A 1 223 ? -12.795 4.491 22.363 1.00 66.38 223 ILE A C 1
ATOM 1740 O O . ILE A 1 223 ? -13.458 3.939 21.485 1.00 66.38 223 ILE A O 1
ATOM 1744 N N . TYR A 1 224 ? -12.523 5.796 22.297 1.00 65.69 224 TYR A N 1
ATOM 1745 C CA . TYR A 1 224 ? -13.026 6.636 21.210 1.00 65.69 224 TYR A CA 1
ATOM 1746 C C . TYR A 1 224 ? -12.608 6.121 19.822 1.00 65.69 224 TYR A C 1
ATOM 1748 O O . TYR A 1 224 ? -13.462 6.016 18.936 1.00 65.69 224 TYR A O 1
ATOM 1756 N N . LEU A 1 225 ? -11.334 5.766 19.637 1.00 55.03 225 LEU A N 1
ATOM 1757 C CA . LEU A 1 225 ? -10.810 5.287 18.357 1.00 55.03 225 LEU A CA 1
ATOM 1758 C C . LEU A 1 225 ? -11.425 3.952 17.924 1.00 55.03 225 LEU A C 1
ATOM 1760 O O . LEU A 1 225 ? -11.814 3.812 16.762 1.00 55.03 225 LEU A O 1
ATOM 1764 N N . VAL A 1 226 ? -11.579 2.993 18.839 1.00 63.97 226 VAL A N 1
ATOM 1765 C CA . VAL A 1 226 ? -12.184 1.695 18.504 1.00 63.97 226 VAL A CA 1
ATOM 1766 C C . VAL A 1 226 ? -13.665 1.833 18.182 1.00 63.97 226 VAL A C 1
ATOM 1768 O O . VAL A 1 226 ? -14.127 1.251 17.203 1.00 63.97 226 VAL A O 1
ATOM 1771 N N . PHE A 1 227 ? -14.417 2.667 18.900 1.00 68.19 227 PHE A N 1
ATOM 1772 C CA . PHE A 1 227 ? -15.819 2.900 18.541 1.00 68.19 227 PHE A CA 1
ATOM 1773 C C . PHE A 1 227 ? -15.967 3.626 17.199 1.00 68.19 227 PHE A C 1
ATOM 1775 O O . PHE A 1 227 ? -16.864 3.296 16.426 1.00 68.19 227 PHE A O 1
ATOM 1782 N N . GLN A 1 228 ? -15.069 4.559 16.867 1.00 59.53 228 GLN A N 1
ATOM 1783 C CA . GLN A 1 228 ? -15.020 5.157 15.527 1.00 59.53 228 GLN A CA 1
ATOM 1784 C C . GLN A 1 228 ? -14.763 4.104 14.441 1.00 59.53 228 GLN A C 1
ATOM 1786 O O . GLN A 1 228 ? -15.376 4.162 13.374 1.00 59.53 228 GLN A O 1
ATOM 1791 N N . LEU A 1 229 ? -13.888 3.131 14.705 1.00 57.31 229 LEU A N 1
ATOM 1792 C CA . LEU A 1 229 ? -13.622 2.016 13.800 1.00 57.31 229 LEU A CA 1
ATOM 1793 C C . LEU A 1 229 ? -14.861 1.123 13.625 1.00 57.31 229 LEU A C 1
ATOM 1795 O O . LEU A 1 229 ? -15.283 0.897 12.494 1.00 57.31 229 LEU A O 1
ATOM 1799 N N . ILE A 1 230 ? -15.486 0.689 14.722 1.00 64.38 230 ILE A N 1
ATOM 1800 C CA . ILE A 1 230 ? -16.695 -0.153 14.711 1.00 64.38 230 ILE A CA 1
ATOM 1801 C C . ILE A 1 230 ? -17.828 0.526 13.927 1.00 64.38 230 ILE A C 1
ATOM 1803 O O . ILE A 1 230 ? -18.441 -0.095 13.063 1.00 64.38 230 ILE A O 1
ATOM 1807 N N . ILE A 1 231 ? -18.067 1.824 14.148 1.00 55.53 231 ILE A N 1
ATOM 1808 C CA . ILE A 1 231 ? -19.073 2.597 13.398 1.00 55.53 231 ILE A CA 1
ATOM 1809 C C . ILE A 1 231 ? -18.789 2.563 11.898 1.00 55.53 231 ILE A C 1
ATOM 1811 O O . ILE A 1 231 ? -19.691 2.323 11.096 1.00 55.53 231 ILE A O 1
ATOM 1815 N N . LYS A 1 232 ? -17.536 2.808 11.501 1.00 51.09 232 LYS A N 1
ATOM 1816 C CA . LYS A 1 232 ? -17.145 2.798 10.088 1.00 51.09 232 LYS A CA 1
ATOM 1817 C C . LYS A 1 232 ? -17.344 1.415 9.472 1.00 51.09 232 LYS A C 1
ATOM 1819 O O . LYS A 1 232 ? -17.854 1.330 8.360 1.00 51.09 232 LYS A O 1
ATOM 1824 N N . LEU A 1 233 ? -16.997 0.352 10.192 1.00 54.78 233 LEU A N 1
ATOM 1825 C CA . LEU A 1 233 ? -17.172 -1.027 9.738 1.00 54.78 233 LEU A CA 1
ATOM 1826 C C . LEU A 1 233 ? -18.653 -1.406 9.585 1.00 54.78 233 LEU A C 1
ATOM 1828 O O . LEU A 1 233 ? -19.005 -2.028 8.584 1.00 54.78 233 LEU A O 1
ATOM 1832 N N . LEU A 1 234 ? -19.521 -0.973 10.507 1.00 57.31 234 LEU A N 1
ATOM 1833 C CA . LEU A 1 234 ? -20.977 -1.152 10.406 1.00 57.31 234 LEU A CA 1
ATOM 1834 C C . LEU A 1 234 ? -21.553 -0.415 9.190 1.00 57.31 234 LEU A C 1
ATOM 1836 O O . LEU A 1 234 ? -22.306 -0.994 8.413 1.00 57.31 234 LEU A O 1
ATOM 1840 N N . ILE A 1 235 ? -21.169 0.852 8.986 1.00 48.62 235 ILE A N 1
ATOM 1841 C CA . ILE A 1 235 ? -21.633 1.668 7.846 1.00 48.62 235 ILE A CA 1
ATOM 1842 C C . ILE A 1 235 ? -21.203 1.055 6.512 1.00 48.62 235 ILE A C 1
ATOM 1844 O O . ILE A 1 235 ? -21.954 1.095 5.540 1.00 48.62 235 ILE A O 1
ATOM 1848 N N . LEU A 1 236 ? -19.990 0.504 6.460 1.00 47.34 236 LEU A N 1
ATOM 1849 C CA . LEU A 1 236 ? -19.448 -0.154 5.273 1.00 47.34 236 LEU A CA 1
ATOM 1850 C C . LEU A 1 236 ? -19.984 -1.582 5.082 1.00 47.34 236 LEU A C 1
ATOM 1852 O O . LEU A 1 236 ? -19.588 -2.233 4.119 1.00 47.34 236 LEU A O 1
ATOM 1856 N N . GLY A 1 237 ? -20.848 -2.071 5.980 1.00 49.22 237 GLY A N 1
ATOM 1857 C CA . GLY A 1 237 ? -21.410 -3.421 5.928 1.00 49.22 237 GLY A CA 1
ATOM 1858 C C . GLY A 1 237 ? -20.385 -4.533 6.161 1.00 49.22 237 GLY A C 1
ATOM 1859 O O . GLY A 1 237 ? -20.637 -5.671 5.794 1.00 49.22 237 GLY A O 1
ATOM 1860 N N . ARG A 1 238 ? -19.219 -4.214 6.736 1.00 56.19 238 ARG A N 1
ATOM 1861 C CA . ARG A 1 238 ? -18.117 -5.168 6.950 1.00 56.19 238 ARG A CA 1
ATOM 1862 C C . ARG A 1 238 ? -18.236 -5.940 8.256 1.00 56.19 238 ARG A C 1
ATOM 1864 O O . ARG A 1 238 ? -17.673 -7.016 8.375 1.00 56.19 238 ARG A O 1
ATOM 1871 N N . ILE A 1 239 ? -18.980 -5.403 9.215 1.00 60.66 239 ILE A N 1
ATOM 1872 C CA . ILE A 1 239 ? -19.419 -6.129 10.407 1.00 60.66 239 ILE A CA 1
ATOM 1873 C C . ILE A 1 239 ? -20.933 -5.997 10.517 1.00 60.66 239 ILE A C 1
ATOM 1875 O O . ILE A 1 239 ? -21.513 -4.977 10.135 1.00 60.66 239 ILE A O 1
ATOM 1879 N N . ARG A 1 240 ? -21.578 -7.051 11.005 1.00 69.31 240 ARG A N 1
ATOM 1880 C CA . ARG A 1 240 ? -23.028 -7.112 11.192 1.00 69.31 240 ARG A CA 1
ATOM 1881 C C . ARG A 1 240 ? -23.392 -6.662 12.608 1.00 69.31 240 ARG A C 1
ATOM 1883 O O . ARG A 1 240 ? -22.532 -6.505 13.469 1.00 69.31 240 ARG A O 1
ATOM 1890 N N . LEU A 1 241 ? -24.681 -6.432 12.850 1.00 71.12 241 LEU A N 1
ATOM 1891 C CA . LEU A 1 241 ? -25.173 -6.047 14.178 1.00 71.12 241 LEU A CA 1
ATOM 1892 C C . LEU A 1 241 ? -24.888 -7.100 15.260 1.00 71.12 241 LEU A C 1
ATOM 1894 O O . LEU A 1 241 ? -24.693 -6.728 16.410 1.00 71.12 241 LEU A O 1
ATOM 1898 N N . ASP A 1 242 ? -24.818 -8.380 14.890 1.00 78.56 242 ASP A N 1
ATOM 1899 C CA . ASP A 1 242 ? -24.501 -9.491 15.800 1.00 78.56 242 ASP A CA 1
ATOM 1900 C C . ASP A 1 242 ? -23.089 -9.382 16.410 1.00 78.56 242 ASP A C 1
ATOM 1902 O O . ASP A 1 242 ? -22.860 -9.841 17.526 1.00 78.56 242 ASP A O 1
ATOM 1906 N N . PHE A 1 243 ? -22.155 -8.693 15.749 1.00 80.62 243 PHE A N 1
ATOM 1907 C CA . PHE A 1 243 ? -20.862 -8.343 16.338 1.00 80.62 243 PHE A CA 1
ATOM 1908 C C . PHE A 1 243 ? -21.018 -7.433 17.567 1.00 80.62 243 PHE A C 1
ATOM 1910 O O . PHE A 1 243 ? -20.305 -7.602 18.556 1.00 80.62 243 PHE A O 1
ATOM 1917 N N . LEU A 1 244 ? -21.969 -6.490 17.549 1.00 82.44 244 LEU A N 1
ATOM 1918 C CA . LEU A 1 244 ? -22.227 -5.635 18.712 1.00 82.44 244 LEU A CA 1
ATOM 1919 C C . LEU A 1 244 ? -22.781 -6.439 19.891 1.00 82.44 244 LEU A C 1
ATOM 1921 O O . LEU A 1 244 ? -22.512 -6.083 21.036 1.00 82.44 244 LEU A O 1
ATOM 1925 N N . ASP A 1 245 ? -23.493 -7.537 19.628 1.00 84.94 245 ASP A N 1
ATOM 1926 C CA . ASP A 1 245 ? -23.936 -8.461 20.674 1.00 84.94 245 ASP A CA 1
ATOM 1927 C C . ASP A 1 245 ? -22.754 -9.199 21.308 1.00 84.94 245 ASP A C 1
ATOM 1929 O O . ASP A 1 245 ? -22.708 -9.346 22.528 1.00 84.94 245 ASP A O 1
ATOM 1933 N N . CYS A 1 246 ? -21.763 -9.608 20.508 1.00 85.31 246 CYS A N 1
ATOM 1934 C CA . CYS A 1 246 ? -20.506 -10.158 21.022 1.00 85.31 246 CYS A CA 1
ATOM 1935 C C . CYS A 1 246 ? -19.756 -9.132 21.885 1.00 85.31 246 CYS A C 1
ATOM 1937 O O . CYS A 1 246 ? -19.290 -9.470 22.971 1.00 85.31 246 CYS A O 1
ATOM 1939 N N . CYS A 1 247 ? -19.691 -7.869 21.453 1.00 83.38 247 CYS A N 1
ATOM 1940 C CA . CYS A 1 247 ? -19.081 -6.798 22.242 1.00 83.38 247 CYS A CA 1
ATOM 1941 C C . CYS A 1 247 ? -19.809 -6.555 23.569 1.00 83.38 247 CYS A C 1
ATOM 1943 O O . CYS A 1 247 ? -19.146 -6.407 24.590 1.00 83.38 247 CYS A O 1
ATOM 1945 N N . LEU A 1 248 ? -21.146 -6.524 23.576 1.00 87.25 248 LEU A N 1
ATOM 1946 C CA . LEU A 1 248 ? -21.928 -6.341 24.804 1.00 87.25 248 LEU A CA 1
ATOM 1947 C C . LEU A 1 248 ? -21.689 -7.478 25.798 1.00 87.25 248 LEU A C 1
ATOM 1949 O O . LEU A 1 248 ? -21.373 -7.203 26.953 1.00 87.25 248 LEU A O 1
ATOM 1953 N N . LYS A 1 249 ? -21.750 -8.732 25.334 1.00 88.12 249 LYS A N 1
ATOM 1954 C CA . LYS A 1 249 ? -21.491 -9.914 26.171 1.00 88.12 249 LYS A CA 1
ATOM 1955 C C . LYS A 1 249 ? -20.109 -9.876 26.816 1.00 88.12 249 LYS A C 1
ATOM 1957 O O . LYS A 1 249 ? -19.964 -10.243 27.976 1.00 88.12 249 LYS A O 1
ATOM 1962 N N . GLU A 1 250 ? -19.104 -9.419 26.075 1.00 86.50 250 GLU A N 1
ATOM 1963 C CA . GLU A 1 250 ? -17.735 -9.308 26.580 1.00 86.50 250 GLU A CA 1
ATOM 1964 C C . GLU A 1 250 ? -17.588 -8.212 27.647 1.00 86.50 250 GLU A C 1
ATOM 1966 O O . GLU A 1 250 ? -16.864 -8.364 28.628 1.00 86.50 250 GLU A O 1
ATOM 1971 N N . VAL A 1 251 ? -18.284 -7.088 27.482 1.00 86.69 251 VAL A N 1
ATOM 1972 C CA . VAL A 1 251 ? -18.277 -6.016 28.486 1.00 86.69 251 VAL A CA 1
ATOM 1973 C C . VAL A 1 251 ? -19.012 -6.472 29.747 1.00 86.69 251 VAL A C 1
ATOM 1975 O O . VAL A 1 251 ? -18.525 -6.255 30.851 1.00 86.69 251 VAL A O 1
ATOM 1978 N N . GLU A 1 252 ? -20.145 -7.156 29.595 1.00 87.44 252 GLU A N 1
ATOM 1979 C CA . GLU A 1 252 ? -20.926 -7.712 30.705 1.00 87.44 252 GLU A CA 1
ATOM 1980 C C . GLU A 1 252 ? -20.143 -8.774 31.486 1.00 87.44 252 GLU A C 1
ATOM 1982 O O . GLU A 1 252 ? -20.123 -8.730 32.717 1.00 87.44 252 GLU A O 1
ATOM 1987 N N . SER A 1 253 ? -19.424 -9.672 30.801 1.00 85.25 253 SER A N 1
ATOM 1988 C CA . SER A 1 253 ? -18.548 -10.649 31.464 1.00 85.25 253 SER A CA 1
ATOM 1989 C C . SER A 1 253 ? -17.411 -9.975 32.240 1.00 85.25 253 SER A C 1
ATOM 1991 O O . SER A 1 253 ? -17.002 -10.465 33.290 1.00 85.25 253 SER A O 1
ATOM 1993 N N . THR A 1 254 ? -16.951 -8.814 31.769 1.00 82.38 254 THR A N 1
ATOM 1994 C CA . THR A 1 254 ? -15.911 -8.004 32.418 1.00 82.38 254 THR A CA 1
ATOM 1995 C C . THR A 1 254 ? -16.441 -7.191 33.608 1.00 82.38 254 THR A C 1
ATOM 1997 O O . THR A 1 254 ? -15.675 -6.874 34.514 1.00 82.38 254 THR A O 1
ATOM 2000 N N . ILE A 1 255 ? -17.729 -6.848 33.640 1.00 78.94 255 ILE A N 1
ATOM 2001 C CA . ILE A 1 255 ? -18.363 -6.133 34.766 1.00 78.94 255 ILE A CA 1
ATOM 2002 C C . ILE A 1 255 ? -18.848 -7.112 35.854 1.00 78.94 255 ILE A C 1
ATOM 2004 O O . ILE A 1 255 ? -19.020 -6.712 37.005 1.00 78.94 255 ILE A O 1
ATOM 2008 N N . SER A 1 256 ? -19.054 -8.390 35.514 1.00 78.94 256 SER A N 1
ATOM 2009 C CA . SER A 1 256 ? -19.597 -9.400 36.431 1.00 78.94 256 SER A CA 1
ATOM 2010 C C . SER A 1 256 ? -18.806 -9.545 37.743 1.00 78.94 256 SER A C 1
ATOM 2012 O O . SER A 1 256 ? -17.582 -9.419 37.789 1.00 78.94 256 SER A O 1
ATOM 2014 N N . VAL A 1 257 ? -19.547 -9.857 38.811 1.00 55.78 257 VAL A N 1
ATOM 2015 C CA . VAL A 1 257 ? -19.153 -9.808 40.233 1.00 55.78 257 VAL A CA 1
ATOM 2016 C C . VAL A 1 257 ? -18.083 -10.845 40.620 1.00 55.78 257 VAL A C 1
ATOM 2018 O O . VAL A 1 257 ? -17.427 -10.688 41.645 1.00 55.78 257 VAL A O 1
ATOM 2021 N N . ASP A 1 258 ? -17.827 -11.855 39.787 1.00 58.28 258 ASP A N 1
ATOM 2022 C CA . ASP A 1 258 ? -16.911 -12.970 40.088 1.00 58.28 258 ASP A CA 1
ATOM 2023 C C . ASP A 1 258 ? -15.410 -12.634 39.930 1.00 58.28 258 ASP A C 1
ATOM 2025 O O . ASP A 1 258 ? -14.568 -13.529 39.809 1.00 58.28 258 ASP A O 1
ATOM 2029 N N . GLN A 1 259 ? -15.028 -11.352 39.920 1.00 61.16 259 GLN A N 1
ATOM 2030 C CA . GLN A 1 259 ? -13.622 -10.974 39.782 1.00 61.16 259 GLN A CA 1
ATOM 2031 C C . GLN A 1 259 ? -12.838 -11.115 41.095 1.00 61.16 259 GLN A C 1
ATOM 2033 O O . GLN A 1 259 ? -13.280 -10.654 42.146 1.00 61.16 259 GLN A O 1
ATOM 2038 N N . PRO A 1 260 ? -11.604 -11.658 41.047 1.00 59.31 260 PRO A N 1
ATOM 2039 C CA . PRO A 1 260 ? -10.764 -11.845 42.232 1.00 59.31 260 PRO A CA 1
ATOM 2040 C C . PRO A 1 260 ? -10.294 -10.528 42.874 1.00 59.31 260 PRO A C 1
ATOM 2042 O O . PRO A 1 260 ? -9.732 -10.547 43.969 1.00 59.31 260 PRO A O 1
ATOM 2045 N N . ARG A 1 261 ? -10.483 -9.379 42.207 1.00 68.88 261 ARG A N 1
ATOM 2046 C CA . ARG A 1 261 ? -10.212 -8.041 42.748 1.00 68.88 261 ARG A CA 1
ATOM 2047 C C . ARG A 1 261 ? -11.351 -7.085 42.384 1.00 68.88 261 ARG A C 1
ATOM 2049 O O . ARG A 1 261 ? -11.717 -7.042 41.212 1.00 68.88 261 ARG A O 1
ATOM 2056 N N . PRO A 1 262 ? -11.862 -6.288 43.338 1.00 73.00 262 PRO A N 1
ATOM 2057 C CA . PRO A 1 262 ? -12.862 -5.273 43.039 1.00 73.00 262 PRO A CA 1
ATOM 2058 C C . PRO A 1 262 ? -12.263 -4.175 42.148 1.00 73.00 262 PRO A C 1
ATOM 2060 O O . PRO A 1 262 ? -11.149 -3.700 42.389 1.00 73.00 262 PRO A O 1
ATOM 2063 N N . LEU A 1 263 ? -13.010 -3.784 41.116 1.00 78.44 263 LEU A N 1
ATOM 2064 C CA . LEU A 1 263 ? -12.652 -2.698 40.204 1.00 78.44 263 LEU A CA 1
ATOM 2065 C C . LEU A 1 263 ? -12.731 -1.343 40.920 1.00 78.44 263 LEU A C 1
ATOM 2067 O O . LEU A 1 263 ? -13.584 -1.125 41.780 1.00 78.44 263 LEU A O 1
ATOM 2071 N N . LYS A 1 264 ? -11.851 -0.408 40.551 1.00 82.81 264 LYS A N 1
ATOM 2072 C CA . LYS A 1 264 ? -11.935 0.986 41.010 1.00 82.81 264 LYS A CA 1
ATOM 2073 C C . LYS A 1 264 ? -13.093 1.704 40.315 1.00 82.81 264 LYS A C 1
ATOM 2075 O O . LYS A 1 264 ? -13.417 1.398 39.172 1.00 82.81 264 LYS A O 1
ATOM 2080 N N . GLU A 1 265 ? -13.632 2.734 40.960 1.00 81.12 265 GLU A N 1
ATOM 2081 C CA . GLU A 1 265 ? -14.733 3.562 40.438 1.00 81.12 265 GLU A CA 1
ATOM 2082 C C . GLU A 1 265 ? -14.448 4.113 39.027 1.00 81.12 265 GLU A C 1
ATOM 2084 O O . GLU A 1 265 ? -15.277 3.998 38.130 1.00 81.12 265 GLU A O 1
ATOM 2089 N N . THR A 1 266 ? -13.219 4.569 38.767 1.00 79.81 266 THR A N 1
ATOM 2090 C CA . THR A 1 266 ? -12.801 5.041 37.434 1.00 79.81 266 THR A CA 1
ATOM 2091 C C . THR A 1 266 ? -12.796 3.948 36.362 1.00 79.81 266 THR A C 1
ATOM 2093 O O . THR A 1 266 ? -13.018 4.241 35.188 1.00 79.81 266 THR A O 1
ATOM 2096 N N . GLN A 1 267 ? -12.541 2.693 36.740 1.00 81.88 267 GLN A N 1
ATOM 2097 C CA . GLN A 1 267 ? -12.565 1.549 35.826 1.00 81.88 267 GLN A CA 1
ATOM 2098 C C . GLN A 1 267 ? -14.011 1.156 35.518 1.00 81.88 267 GLN A C 1
ATOM 2100 O O . GLN A 1 267 ? -14.340 0.903 34.362 1.00 81.88 267 GLN A O 1
ATOM 2105 N N . ILE A 1 268 ? -14.885 1.188 36.530 1.00 83.00 268 ILE A N 1
ATOM 2106 C CA . ILE A 1 268 ? -16.328 0.962 36.374 1.00 83.00 268 ILE A CA 1
ATOM 2107 C C . ILE A 1 268 ? -16.914 1.994 35.404 1.00 83.00 268 ILE A C 1
ATOM 2109 O O . ILE A 1 268 ? -17.519 1.606 34.407 1.00 83.00 268 ILE A O 1
ATOM 2113 N N . GLU A 1 269 ? -16.629 3.287 35.592 1.00 83.00 269 GLU A N 1
ATOM 2114 C CA . GLU A 1 269 ? -17.087 4.337 34.672 1.00 83.00 269 GLU A CA 1
ATOM 2115 C C . GLU A 1 269 ? -16.629 4.110 33.221 1.00 83.00 269 GLU A C 1
ATOM 2117 O O . GLU A 1 269 ? -17.358 4.403 32.269 1.00 83.00 269 GLU A O 1
ATOM 2122 N N . GLN A 1 270 ? -15.399 3.630 33.012 1.00 79.44 270 GLN A N 1
ATOM 2123 C CA . GLN A 1 270 ? -14.882 3.355 31.670 1.00 79.44 270 GLN A CA 1
ATOM 2124 C C . GLN A 1 270 ? -15.590 2.165 31.018 1.00 79.44 270 GLN A C 1
ATOM 2126 O O . GLN A 1 270 ? -15.928 2.234 29.834 1.00 79.44 270 GLN A O 1
ATOM 2131 N N . LEU A 1 271 ? -15.854 1.105 31.781 1.00 84.62 271 LEU A N 1
ATOM 2132 C CA . LEU A 1 271 ? -16.595 -0.066 31.314 1.00 84.62 271 LEU A CA 1
ATOM 2133 C C . LEU A 1 271 ? -18.052 0.287 30.987 1.00 84.62 271 LEU A C 1
ATOM 2135 O O . LEU A 1 271 ? -18.534 -0.053 29.905 1.00 84.62 271 LEU A O 1
ATOM 2139 N N . GLU A 1 272 ? -18.718 1.064 31.842 1.00 85.19 272 GLU A N 1
ATOM 2140 C CA . GLU A 1 272 ? -20.070 1.575 31.592 1.00 85.19 272 GLU A CA 1
ATOM 2141 C C . GLU A 1 272 ? -20.128 2.449 30.332 1.00 85.19 272 GLU A C 1
ATOM 2143 O O . GLU A 1 272 ? -21.064 2.342 29.536 1.00 85.19 272 GLU A O 1
ATOM 2148 N N . ARG A 1 273 ? -19.101 3.274 30.071 1.00 80.75 273 ARG A N 1
ATOM 2149 C CA . ARG A 1 273 ? -19.003 4.045 28.816 1.00 80.75 273 ARG A CA 1
ATOM 2150 C C . ARG A 1 273 ? -18.912 3.140 27.588 1.00 80.75 273 ARG A C 1
ATOM 2152 O O . ARG A 1 273 ? -19.528 3.456 26.568 1.00 80.75 273 ARG A O 1
ATOM 2159 N N . ILE A 1 274 ? -18.155 2.043 27.652 1.00 78.62 274 ILE A N 1
ATOM 2160 C CA . ILE A 1 274 ? -18.054 1.064 26.555 1.00 78.62 274 ILE A CA 1
ATOM 2161 C C . ILE A 1 274 ? -19.407 0.366 26.356 1.00 78.62 274 ILE A C 1
ATOM 2163 O O . ILE A 1 274 ? -19.891 0.280 25.222 1.00 78.62 274 ILE A O 1
ATOM 2167 N N . GLN A 1 275 ? -20.058 -0.063 27.440 1.00 87.75 275 GLN A N 1
ATOM 2168 C CA . GLN A 1 275 ? -21.371 -0.711 27.393 1.00 87.75 275 GLN A CA 1
ATOM 2169 C C . GLN A 1 275 ? -22.426 0.217 26.777 1.00 87.75 275 GLN A C 1
ATOM 2171 O O . GLN A 1 275 ? -23.089 -0.143 25.800 1.00 87.75 275 GLN A O 1
ATOM 2176 N N . MET A 1 276 ? -22.520 1.451 27.282 1.00 83.50 276 MET A N 1
ATOM 2177 C CA . MET A 1 276 ? -23.454 2.472 26.809 1.00 83.50 276 MET A CA 1
ATOM 2178 C C . MET A 1 276 ? -23.260 2.762 25.320 1.00 83.50 276 MET A C 1
ATOM 2180 O O . MET A 1 276 ? -24.233 2.796 24.565 1.00 83.50 276 MET A O 1
ATOM 2184 N N . ARG A 1 277 ? -22.011 2.941 24.871 1.00 76.12 277 ARG A N 1
ATOM 2185 C CA . ARG A 1 277 ? -21.712 3.213 23.459 1.00 76.12 277 ARG A CA 1
ATOM 2186 C C . ARG A 1 277 ? -22.070 2.036 22.563 1.00 76.12 277 ARG A C 1
ATOM 2188 O O . ARG A 1 277 ? -22.656 2.251 21.506 1.00 76.12 277 ARG A O 1
ATOM 2195 N N . THR A 1 278 ? -21.783 0.806 22.983 1.00 78.81 278 THR A N 1
ATOM 2196 C CA . THR A 1 278 ? -22.138 -0.396 22.210 1.00 78.81 278 THR A CA 1
ATOM 2197 C C . THR A 1 278 ? -23.654 -0.529 22.072 1.00 78.81 278 THR A C 1
ATOM 2199 O O . THR A 1 278 ? -24.162 -0.699 20.962 1.00 78.81 278 THR A O 1
ATOM 2202 N N . ALA A 1 279 ? -24.392 -0.339 23.169 1.00 78.31 279 ALA A N 1
ATOM 2203 C CA . ALA A 1 279 ? -25.853 -0.358 23.168 1.00 78.31 279 ALA A CA 1
ATOM 2204 C C . ALA A 1 279 ? -26.450 0.773 22.311 1.00 78.31 279 ALA A C 1
ATOM 2206 O O . ALA A 1 279 ? -27.417 0.561 21.576 1.00 78.31 279 ALA A O 1
ATOM 2207 N N . GLN A 1 280 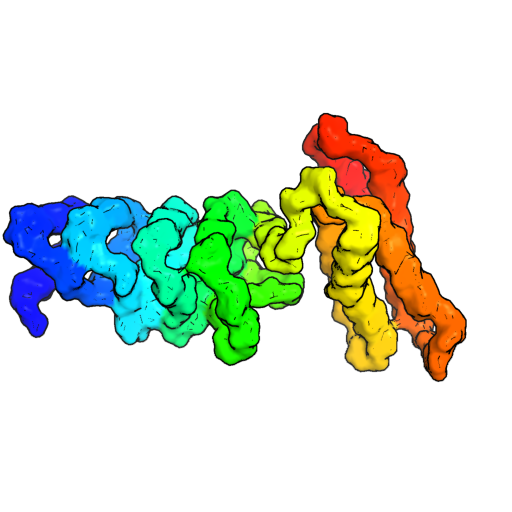? -25.864 1.973 22.362 1.00 76.75 280 GLN A N 1
ATOM 2208 C CA . GLN A 1 280 ? -26.279 3.104 21.537 1.00 76.75 280 GLN A CA 1
ATOM 2209 C C . GLN A 1 280 ? -26.079 2.813 20.047 1.00 76.75 280 GLN A C 1
ATOM 2211 O O . GLN A 1 280 ? -26.972 3.099 19.252 1.00 76.75 280 GLN A O 1
ATOM 2216 N N . LEU A 1 281 ? -24.944 2.224 19.659 1.00 66.75 281 LEU A N 1
ATOM 2217 C CA . LEU A 1 281 ? -24.705 1.828 18.272 1.00 66.75 281 LEU A CA 1
ATOM 2218 C C . LEU A 1 281 ? -25.710 0.788 17.802 1.00 66.75 281 LEU A C 1
ATOM 2220 O O . LEU A 1 281 ? -26.295 0.965 16.737 1.00 66.75 281 LEU A O 1
ATOM 2224 N N . LYS A 1 282 ? -25.985 -0.233 18.615 1.00 75.25 282 LYS A N 1
ATOM 2225 C CA . LYS A 1 282 ? -26.992 -1.240 18.278 1.00 75.25 282 LYS A CA 1
ATOM 2226 C C . LYS A 1 282 ? -28.352 -0.588 18.008 1.00 75.25 282 LYS A C 1
ATOM 2228 O O . LYS A 1 282 ? -28.914 -0.778 16.937 1.00 75.25 282 LYS A O 1
ATOM 2233 N N . ARG A 1 283 ? -28.808 0.298 18.903 1.00 72.88 283 ARG A N 1
ATOM 2234 C CA . ARG A 1 283 ? -30.059 1.065 18.730 1.00 72.88 283 ARG A CA 1
ATOM 2235 C C . ARG A 1 283 ? -30.068 1.962 17.490 1.00 72.88 283 ARG A C 1
ATOM 2237 O O . ARG A 1 283 ? -31.119 2.156 16.896 1.00 72.88 283 ARG A O 1
ATOM 2244 N N . ILE A 1 284 ? -28.932 2.555 17.116 1.00 63.12 284 ILE A N 1
ATOM 2245 C CA . ILE A 1 284 ? -28.833 3.432 15.936 1.00 63.12 284 ILE A CA 1
ATOM 2246 C C . ILE A 1 284 ? -29.017 2.641 14.639 1.00 63.12 284 ILE A C 1
ATOM 2248 O O . ILE A 1 284 ? -29.593 3.167 13.687 1.00 63.12 284 ILE A O 1
ATOM 2252 N N . PHE A 1 285 ? -28.507 1.412 14.600 1.00 58.31 285 PHE A N 1
ATOM 2253 C CA . PHE A 1 285 ? -28.458 0.586 13.397 1.00 58.31 285 PHE A CA 1
ATOM 2254 C C . PHE A 1 285 ? -29.562 -0.491 13.344 1.00 58.31 285 PHE A C 1
ATOM 2256 O O . PHE A 1 285 ? -29.651 -1.200 12.342 1.00 58.31 285 PHE A O 1
ATOM 2263 N N . GLU A 1 286 ? -30.423 -0.588 14.365 1.00 61.81 286 GLU A N 1
ATOM 2264 C CA . GLU A 1 286 ? -31.557 -1.518 14.444 1.00 61.81 286 GLU A CA 1
ATOM 2265 C C . GLU A 1 286 ? -32.916 -0.778 14.324 1.00 61.81 286 GLU A C 1
ATOM 2267 O O . GLU A 1 286 ? -33.176 0.141 15.104 1.00 61.81 286 GLU A O 1
ATOM 2272 N N . PRO A 1 287 ? -33.808 -1.152 13.377 1.00 52.50 287 PRO A N 1
ATOM 2273 C CA . PRO A 1 287 ? -33.652 -2.215 12.384 1.00 52.50 287 PRO A CA 1
ATOM 2274 C C . PRO A 1 287 ? -32.716 -1.809 11.234 1.00 52.50 287 PRO A C 1
ATOM 2276 O O . PRO A 1 287 ? -32.684 -0.650 10.815 1.00 52.50 287 PRO A O 1
ATOM 2279 N N . V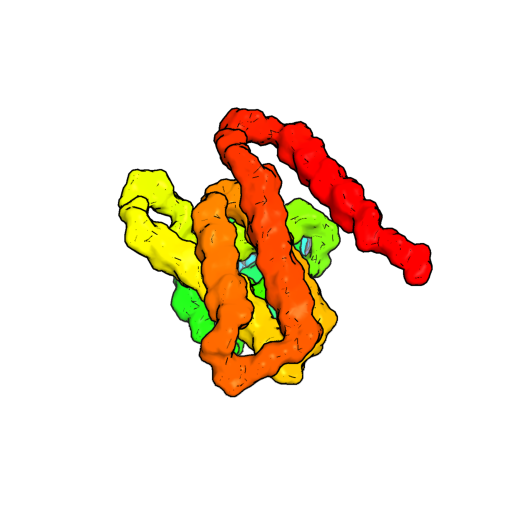AL A 1 288 ? -31.993 -2.793 10.683 1.00 47.03 288 VAL A N 1
ATOM 2280 C CA . VAL A 1 288 ? -31.124 -2.607 9.512 1.00 47.03 288 VAL A CA 1
ATOM 2281 C C . VAL A 1 288 ? -32.000 -2.230 8.323 1.00 47.03 288 VAL A C 1
ATOM 2283 O O . VAL A 1 288 ? -32.567 -3.101 7.663 1.00 47.03 288 VAL A O 1
ATOM 2286 N N . ALA A 1 289 ? -32.116 -0.939 8.013 1.00 38.22 289 ALA A N 1
ATOM 2287 C CA . ALA A 1 289 ? -32.536 -0.540 6.679 1.00 38.22 289 ALA A CA 1
ATOM 2288 C C . ALA A 1 289 ? -31.494 -1.135 5.715 1.00 38.22 289 ALA A C 1
ATOM 2290 O O . ALA A 1 289 ? -30.314 -0.791 5.835 1.00 38.22 289 ALA A O 1
ATOM 2291 N N . PRO A 1 290 ? -31.868 -2.057 4.806 1.00 37.69 290 PRO A N 1
ATOM 2292 C CA . PRO A 1 290 ? -30.910 -2.677 3.901 1.00 37.69 290 PRO A CA 1
ATOM 2293 C C . PRO A 1 290 ? -30.113 -1.578 3.194 1.00 37.69 290 PRO A C 1
ATOM 2295 O O . PRO A 1 290 ? -30.722 -0.643 2.679 1.00 37.69 290 PRO A O 1
ATOM 2298 N N . LEU A 1 291 ? -28.778 -1.667 3.152 1.00 36.97 291 LEU A N 1
ATOM 2299 C CA . LEU A 1 291 ? -27.899 -0.652 2.539 1.00 36.97 291 LEU A CA 1
ATOM 2300 C C . LEU A 1 291 ? -28.297 -0.293 1.091 1.00 36.97 291 LEU A C 1
ATOM 2302 O O . LEU A 1 291 ? -28.021 0.815 0.642 1.00 36.97 291 LEU A O 1
ATOM 2306 N N . LYS A 1 292 ? -29.052 -1.162 0.398 1.00 34.88 292 LYS A N 1
ATOM 2307 C CA . LYS A 1 292 ? -29.711 -0.867 -0.890 1.00 34.88 292 LYS A CA 1
ATOM 2308 C C . LYS A 1 292 ? -30.756 0.270 -0.855 1.00 34.88 292 LYS A C 1
ATOM 2310 O O . LYS A 1 292 ? -31.133 0.761 -1.910 1.00 34.88 292 LYS A O 1
ATOM 2315 N N . PHE A 1 293 ? -31.219 0.700 0.320 1.00 34.09 293 PHE A N 1
ATOM 2316 C CA . PHE A 1 293 ? -32.207 1.773 0.516 1.00 34.09 293 PHE A CA 1
ATOM 2317 C C . PHE A 1 293 ? -31.635 3.026 1.197 1.00 34.09 293 PHE A C 1
ATOM 2319 O O . PHE A 1 293 ? -32.308 4.056 1.280 1.00 34.09 293 PHE A O 1
ATOM 2326 N N . LEU A 1 294 ? -30.387 2.981 1.672 1.00 38.72 294 LEU A N 1
ATOM 2327 C CA . LEU A 1 294 ? -29.726 4.122 2.298 1.00 38.72 294 LEU A CA 1
ATOM 2328 C C . LEU A 1 294 ? -28.952 4.911 1.241 1.00 38.72 294 LEU A C 1
ATOM 2330 O O . LEU A 1 294 ? -27.734 4.811 1.123 1.00 38.72 294 LEU A O 1
ATOM 2334 N N . THR A 1 295 ? -29.658 5.747 0.478 1.00 39.59 295 THR A N 1
ATOM 2335 C CA . THR A 1 295 ? -28.998 6.783 -0.330 1.00 39.59 295 THR A CA 1
ATOM 2336 C C . THR A 1 295 ? -28.056 7.607 0.557 1.00 39.59 295 THR A C 1
ATOM 2338 O O . THR A 1 295 ? -28.406 7.928 1.692 1.00 39.59 295 THR A O 1
ATOM 2341 N N . ILE A 1 296 ? -26.882 7.990 0.044 1.00 39.28 296 ILE A N 1
ATOM 2342 C CA . ILE A 1 296 ? -25.820 8.749 0.748 1.00 39.28 296 ILE A CA 1
ATOM 2343 C C . ILE A 1 296 ? -26.364 9.963 1.539 1.00 39.28 296 ILE A C 1
ATOM 2345 O O . ILE A 1 296 ? -25.867 10.304 2.613 1.00 39.28 296 ILE A O 1
ATOM 2349 N N . LEU A 1 297 ? -27.440 10.585 1.050 1.00 33.91 297 LEU A N 1
ATOM 2350 C CA . LEU A 1 297 ? -28.175 11.669 1.711 1.00 33.91 297 LEU A CA 1
ATOM 2351 C C . LEU A 1 297 ? -28.828 11.269 3.049 1.00 33.91 297 LEU A C 1
ATOM 2353 O O . LEU A 1 297 ? -28.829 12.065 3.989 1.00 33.91 297 LEU A O 1
ATOM 2357 N N . SER A 1 298 ? -29.358 10.052 3.153 1.00 38.31 298 SER A N 1
ATOM 2358 C CA . SER A 1 298 ? -30.014 9.505 4.347 1.00 38.31 298 SER A CA 1
ATOM 2359 C C . SER A 1 298 ? -28.989 9.195 5.437 1.00 38.31 298 SER A C 1
ATOM 2361 O O . SER A 1 298 ? -29.154 9.637 6.573 1.00 38.31 298 SER A O 1
ATOM 2363 N N . LEU A 1 299 ? -27.879 8.546 5.060 1.00 38.75 299 LEU A N 1
ATOM 2364 C CA . LEU A 1 299 ? -26.723 8.279 5.927 1.00 38.75 299 LEU A CA 1
ATOM 2365 C C . LEU A 1 299 ? -26.113 9.580 6.468 1.00 38.75 299 LEU A C 1
ATOM 2367 O O . LEU A 1 299 ? -25.901 9.717 7.672 1.00 38.75 299 LEU A O 1
ATOM 2371 N N . ARG A 1 300 ? -25.930 10.590 5.606 1.00 40.09 300 ARG A N 1
ATOM 2372 C CA . ARG A 1 300 ? -25.438 11.915 6.010 1.00 40.09 300 ARG A CA 1
ATOM 2373 C C . ARG A 1 300 ? -26.371 12.606 7.008 1.00 40.09 300 ARG A C 1
ATOM 2375 O O . ARG A 1 300 ? -25.890 13.150 7.997 1.00 40.09 300 ARG A O 1
ATOM 2382 N N . ARG A 1 301 ? -27.692 12.575 6.792 1.00 43.28 301 ARG A N 1
ATOM 2383 C CA . ARG A 1 301 ? -28.670 13.175 7.723 1.00 43.28 301 ARG A CA 1
ATOM 2384 C C . ARG A 1 301 ? -28.727 12.437 9.061 1.00 43.28 301 ARG A C 1
ATOM 2386 O O . ARG A 1 301 ? -28.870 13.090 10.093 1.00 43.28 301 ARG A O 1
ATOM 2393 N N . TYR A 1 302 ? -28.598 11.111 9.056 1.00 43.44 302 TYR A N 1
ATOM 2394 C CA . TYR A 1 302 ? -28.599 10.310 10.282 1.00 43.44 302 TYR A CA 1
ATOM 2395 C C . TYR A 1 302 ? -27.345 10.581 11.123 1.00 43.44 302 TYR A C 1
ATOM 2397 O O . TYR A 1 302 ? -27.452 10.900 12.307 1.00 43.44 302 TYR A O 1
ATOM 2405 N N . LEU A 1 303 ? -26.170 10.595 10.484 1.00 41.44 303 LEU A N 1
ATOM 2406 C CA . LEU A 1 303 ? -24.899 10.935 11.129 1.00 41.44 303 LEU A CA 1
ATOM 2407 C C . LEU A 1 303 ? -24.885 12.380 11.646 1.00 41.44 303 LEU A C 1
ATOM 2409 O O . LEU A 1 303 ? -24.470 12.626 12.774 1.00 41.44 303 LEU A O 1
ATOM 2413 N N . GLN A 1 304 ? -25.426 13.336 10.885 1.00 45.28 304 GLN A N 1
ATOM 2414 C CA . GLN A 1 304 ? -25.556 14.726 11.336 1.00 45.28 304 GLN A CA 1
ATOM 2415 C C . GLN A 1 304 ? -26.489 14.882 12.547 1.00 45.28 304 GLN A C 1
ATOM 2417 O O . GLN A 1 304 ? -26.248 15.748 13.386 1.00 45.28 304 GLN A O 1
ATOM 2422 N N . ARG A 1 305 ? -27.544 14.064 12.671 1.00 46.38 305 ARG A N 1
ATOM 2423 C CA . ARG A 1 305 ? -28.423 14.061 13.854 1.00 46.38 305 ARG A CA 1
ATOM 2424 C C . ARG A 1 305 ? -27.736 13.436 15.066 1.00 46.38 305 ARG A C 1
ATOM 2426 O O . ARG A 1 305 ? -27.774 14.039 16.134 1.00 46.38 305 ARG A O 1
ATOM 2433 N N . ALA A 1 306 ? -27.049 12.309 14.884 1.00 41.56 306 ALA A N 1
ATOM 2434 C CA . ALA A 1 306 ? -26.295 11.644 15.946 1.00 41.56 306 ALA A CA 1
ATOM 2435 C C . ALA A 1 306 ? -25.175 12.543 16.508 1.00 41.56 306 ALA A C 1
ATOM 2437 O O . ALA A 1 306 ? -25.050 12.697 17.723 1.00 41.56 306 ALA A O 1
ATOM 2438 N N . MET A 1 307 ? -24.437 13.236 15.632 1.00 42.56 307 MET A N 1
ATOM 2439 C CA . MET A 1 307 ? -23.388 14.185 16.030 1.00 42.56 307 MET A CA 1
ATOM 2440 C C . MET A 1 307 ? -23.931 15.412 16.781 1.00 42.56 307 MET A C 1
ATOM 2442 O O . MET A 1 307 ? -23.249 15.956 17.646 1.00 42.56 307 MET A O 1
ATOM 2446 N N . ARG A 1 308 ? -25.164 15.845 16.478 1.00 44.34 308 ARG A N 1
ATOM 2447 C CA . ARG A 1 308 ? -25.842 16.950 17.182 1.00 44.34 308 ARG A CA 1
ATOM 2448 C C . ARG A 1 308 ? -26.434 16.535 18.530 1.00 44.34 308 ARG A C 1
ATOM 2450 O O . ARG A 1 308 ? -26.616 17.392 19.389 1.00 44.34 308 ARG A O 1
ATOM 2457 N N . SER A 1 309 ? -26.748 15.254 18.729 1.00 42.88 309 SER A N 1
ATOM 2458 C CA . SER A 1 309 ? -27.163 14.748 20.044 1.00 42.88 309 SER A CA 1
ATOM 2459 C C . SER A 1 309 ? -25.986 14.582 21.005 1.00 42.88 309 SER A C 1
ATOM 2461 O O . SER A 1 309 ? -26.146 14.822 22.195 1.00 42.88 309 SER A O 1
ATOM 2463 N N . THR A 1 310 ? -24.790 14.263 20.500 1.00 41.25 310 THR A N 1
ATOM 2464 C CA . THR A 1 310 ? -23.572 14.129 21.320 1.00 41.25 310 THR A CA 1
ATOM 2465 C C . THR A 1 310 ? -22.983 15.458 21.794 1.00 41.25 310 THR A C 1
ATOM 2467 O O . THR A 1 310 ? -22.204 15.468 22.737 1.00 41.25 310 THR A O 1
ATOM 2470 N N . THR A 1 311 ? -23.350 16.590 21.186 1.00 40.59 311 THR A N 1
ATOM 2471 C CA . THR A 1 311 ? -22.909 17.924 21.631 1.00 40.59 311 THR A CA 1
ATOM 2472 C C . THR A 1 311 ? -23.811 18.559 22.690 1.00 40.59 311 THR A C 1
ATOM 2474 O O . THR A 1 311 ? -23.459 19.607 23.219 1.00 40.59 311 THR A O 1
ATOM 2477 N N . LYS A 1 312 ? -24.952 17.947 23.044 1.00 41.84 312 LYS A N 1
ATOM 2478 C CA . LYS A 1 312 ? -25.887 18.493 24.048 1.00 41.84 312 LYS A CA 1
ATOM 2479 C C . LYS A 1 312 ? -25.671 17.997 25.487 1.00 41.84 312 LYS A C 1
ATOM 2481 O O . LYS A 1 312 ? -26.448 18.379 26.352 1.00 41.84 312 LYS A O 1
ATOM 2486 N N . SER A 1 313 ? -24.641 17.196 25.772 1.00 39.09 313 SER A N 1
ATOM 2487 C CA . SER A 1 313 ? -24.408 16.630 27.116 1.00 39.09 313 SER A CA 1
ATOM 2488 C C . SER A 1 313 ? -23.169 17.162 27.848 1.00 39.09 313 SER A C 1
ATOM 2490 O O . SER A 1 313 ? -22.691 16.506 28.766 1.00 39.09 313 SER A O 1
ATOM 2492 N N . PHE A 1 314 ? -22.652 18.335 27.481 1.00 30.89 314 PHE A N 1
ATOM 2493 C CA . PHE A 1 314 ? -21.687 19.055 28.316 1.00 30.89 314 PHE A CA 1
ATOM 2494 C C . PHE A 1 314 ? -22.290 20.397 28.736 1.00 30.89 314 PHE A C 1
ATOM 2496 O O . PHE A 1 314 ? -22.261 21.340 27.942 1.00 30.89 314 PHE A O 1
ATOM 2503 N N . PRO A 1 315 ? -22.840 20.523 29.956 1.00 31.56 315 PRO A N 1
ATOM 2504 C CA . PRO A 1 315 ? -22.869 21.821 30.593 1.00 31.56 315 PRO A CA 1
ATOM 2505 C C . PRO A 1 315 ? -21.421 22.162 30.953 1.00 31.56 315 PRO A C 1
ATOM 2507 O O . PRO A 1 315 ? -20.784 21.478 31.749 1.00 31.56 315 PRO A O 1
ATOM 2510 N N . ILE A 1 316 ? -20.888 23.194 30.303 1.00 39.44 316 ILE A N 1
ATOM 2511 C CA . ILE A 1 316 ? -19.741 23.920 30.836 1.00 39.44 316 ILE A CA 1
ATOM 2512 C C . ILE A 1 316 ? -20.299 24.773 31.972 1.00 39.44 316 ILE A C 1
ATOM 2514 O O . ILE A 1 316 ? -20.889 25.822 31.719 1.00 39.44 316 ILE A O 1
ATOM 2518 N N . THR A 1 317 ? -20.130 24.283 33.192 1.00 37.91 317 THR A N 1
ATOM 2519 C CA . THR A 1 317 ? -19.946 25.075 34.413 1.00 37.91 317 THR A CA 1
ATOM 2520 C C . THR A 1 317 ? -18.988 24.310 35.296 1.00 37.91 317 THR A C 1
ATOM 2522 O O . THR A 1 317 ? -19.311 23.133 35.573 1.00 37.91 317 THR A O 1
#

pLDDT: mean 70.72, std 18.36, range [30.89, 96.94]

Radius of gyration: 25.7 Å; chains: 1; bounding box: 68×47×75 Å

Organism: Hymenolepis diminuta (NCBI:txid6216)

Sequence (317 aa):
MDLKMARAIQAFQTSNYSLETVRRLQNSGFDLSQLSGEVTCRLVARNFGLGMKNLIDCGIKIDCVDRRTGNSPLILLAAEGLCGPIRFLIDHLPEEHLRHSNHESKSVLSLLLIRGHGNCGCLEALLQRISLSVFENPSDTSNRVILSVTELLESIKTSSIDRVTGVFKLWISLNYIDLEQETALDLESRTNINEGLTKRTVRAILQDCQSIWADPRTTSFSIYLVFQLIIKLLILGRIRLDFLDCCLKEVESTISVDQPRPLKETQIEQLERIQMRTAQLKRIFEPVAPLKFLTILSLRRYLQRAMRSTTKSFPIT

Secondary structure (DSSP, 8-state):
--HHHHHHHHHHHH-S-HHHHHHHHHHTT--GGG--HHHHHHHHHHTTTTTHHHHHHTT---S---TTT---HHHHHHHHT-HHHHHHHHHHS-HHHHS-B-TTS-BHHHHHHHHT-TTTTHHHHHHHHS-GGGGG-TT-SSS-----HHHHHHH-----HHHHHHHHHHHHHHH-TT---TT---HHHHHHHHHHHHHHTHHHHHHHHH-TT--HHHHHHHHHHHHHHHHHHHHTTSS-HHHHHHHHHHHHHHHSTT-SSPPPHHHHHHHHHHHHHHHHHHHHH-S---GGG--HHHHHHHHHHHHHHHTSS----